Protein AF-A0A8T0TRI3-F1 (afdb_monomer_lite)

InterPro domains:
  IPR053327 Kinase-Interacting Protein [PTHR36001] (70-295)

Foldseek 3Di:
DDDDDDDDDDDDDDDPPPPVVVVVVVPPPDDDPDDDDPDDDPPDDPPPDPDDDDDDDDDDDDDDDDDDDPPDDCPVVVVVVVVVVVVVVVVVVVVVVVVVVVVVVVVVVVVVVVVVVVVVVVVVVVVVVVVVVVVVVVVVVVVVVVVVVVVVVVVVVVVVVVVVVVVVVVVVVVVVVVVVVVVVVVVVVVVVVVVVVVVVVVVVVVVVDDDDDDDDDDDDDDDDPPVVVVVVVVVVVVVVVVVVVVVVVVVVVVVVVVVVVVVVVVVVVVVVVVVVVVVVVVVVVVVVVVVVVVVVVVVVVVVVVVVLQVVQQDPPPRDRPDDPPPDPDD

Organism: Panicum virgatum (NCBI:txid38727)

Secondary structure (DSSP, 8-state):
---------------TTSSHHHHTTS-------PPP-------------------PPPPPP----------SS-HHHHHHHHHHHHHHHHHHHHHHHHHHHHHHHHHHHHHHHHHHHHHHHHHHHHHHHHHHHHHHHHHHHHHHHHHHHHHHHHHHHHHHHHHHHHHHHHHHHHHHHHHHHHHHHHHHHHHHHHHHHHHHHHHHHHTTS---------------SHHHHHHHHHHHHHHHHHHHHHHHHHHHHHHHHHHHHHHHHHHHHHHHHHHHHHHHHHHHHHHHHHHHHHHHHHHHHHHHHHHHHHHHB-TTT--B----------

Structure (mmCIF, N/CA/C/O backbone):
data_AF-A0A8T0TRI3-F1
#
_entry.id   AF-A0A8T0TRI3-F1
#
loop_
_atom_site.group_PDB
_atom_site.id
_atom_site.type_symbol
_atom_site.label_atom_id
_atom_site.label_alt_id
_atom_site.label_comp_id
_atom_site.label_asym_id
_atom_site.label_entity_id
_atom_site.label_seq_id
_atom_site.pdbx_PDB_ins_code
_atom_site.Cartn_x
_atom_site.Cartn_y
_atom_site.Cartn_z
_atom_site.occupancy
_atom_site.B_iso_or_equiv
_atom_site.auth_seq_id
_atom_site.auth_comp_id
_atom_site.auth_asym_id
_atom_site.auth_atom_id
_atom_site.pdbx_PDB_model_num
ATOM 1 N N . MET A 1 1 ? -22.017 32.728 49.089 1.00 45.09 1 MET A N 1
ATOM 2 C CA . MET A 1 1 ? -21.338 33.629 48.133 1.00 45.09 1 MET A CA 1
ATOM 3 C C . MET A 1 1 ? -20.486 32.801 47.178 1.00 45.09 1 MET A C 1
ATOM 5 O O . MET A 1 1 ? -19.281 32.801 47.320 1.00 45.09 1 MET A O 1
ATOM 9 N N . TRP A 1 2 ? -21.100 32.077 46.237 1.00 29.08 2 TRP A N 1
ATOM 10 C CA . TRP A 1 2 ? -20.414 31.452 45.096 1.00 29.08 2 TRP A CA 1
ATOM 11 C C . TRP A 1 2 ? -21.338 31.591 43.881 1.00 29.08 2 TRP A C 1
ATOM 13 O O . TRP A 1 2 ? -22.526 31.286 43.960 1.00 29.08 2 TRP A O 1
ATOM 23 N N . LYS A 1 3 ? -20.797 32.200 42.823 1.00 33.03 3 LYS A N 1
ATOM 24 C CA . LYS A 1 3 ? -21.471 32.589 41.581 1.00 33.03 3 LYS A CA 1
ATOM 25 C C . LYS A 1 3 ? -21.631 31.376 40.661 1.00 33.03 3 LYS A C 1
ATOM 27 O O . LYS A 1 3 ? -20.663 30.662 40.427 1.00 33.03 3 LYS A O 1
ATOM 32 N N . LEU A 1 4 ? -22.815 31.231 40.072 1.00 38.84 4 LEU A N 1
ATOM 33 C CA . LEU A 1 4 ? -23.013 30.533 38.799 1.00 38.84 4 LEU A CA 1
ATOM 34 C C . LEU A 1 4 ? -22.339 31.320 37.664 1.00 38.84 4 LEU A C 1
ATOM 36 O O . LEU A 1 4 ? -22.443 32.552 37.651 1.00 38.84 4 LEU A O 1
ATOM 40 N N . PRO A 1 5 ? -21.769 30.645 36.656 1.00 47.34 5 PRO A N 1
ATOM 41 C CA . PRO A 1 5 ? -21.673 31.202 35.321 1.00 47.34 5 PRO A CA 1
ATOM 42 C C . PRO A 1 5 ? -22.627 30.484 34.359 1.00 47.34 5 PRO A C 1
ATOM 44 O O . PRO A 1 5 ? -22.512 29.292 34.092 1.00 47.34 5 PRO A O 1
ATOM 47 N N . ASN A 1 6 ? -23.569 31.290 33.877 1.00 33.34 6 ASN A N 1
ATOM 48 C CA . ASN A 1 6 ? -24.209 31.305 32.566 1.00 33.34 6 ASN A CA 1
ATOM 49 C C . ASN A 1 6 ? -23.918 30.162 31.583 1.00 33.34 6 ASN A C 1
ATOM 51 O O . ASN A 1 6 ? -22.817 30.020 31.053 1.00 33.34 6 ASN A O 1
ATOM 55 N N . CYS A 1 7 ? -25.019 29.519 31.192 1.00 33.09 7 CYS A N 1
ATOM 56 C CA . CYS A 1 7 ? -25.241 29.030 29.841 1.00 33.09 7 CYS A CA 1
ATOM 57 C C . CYS A 1 7 ? -25.015 30.167 28.834 1.00 33.09 7 CYS A C 1
ATOM 59 O O . CYS A 1 7 ? -25.596 31.243 28.983 1.00 33.09 7 CYS A O 1
ATOM 61 N N . ASN A 1 8 ? -24.229 29.916 27.790 1.00 31.88 8 ASN A N 1
ATOM 62 C CA . ASN A 1 8 ? -24.346 30.669 26.553 1.00 31.88 8 ASN A CA 1
ATOM 63 C C . ASN A 1 8 ? -24.470 29.679 25.400 1.00 31.88 8 ASN A C 1
ATOM 65 O O . ASN A 1 8 ? -23.695 28.731 25.276 1.00 31.88 8 ASN A O 1
ATOM 69 N N . ALA A 1 9 ? -25.534 29.887 24.640 1.00 47.84 9 ALA A N 1
ATOM 70 C CA . ALA A 1 9 ? -25.938 29.108 23.497 1.00 47.84 9 ALA A CA 1
ATOM 71 C C . ALA A 1 9 ? -24.996 29.380 22.324 1.00 47.84 9 ALA A C 1
ATOM 73 O O . ALA A 1 9 ? -24.823 30.530 21.945 1.00 47.84 9 ALA A O 1
ATOM 74 N N . ASP A 1 10 ? -24.446 28.322 21.732 1.00 35.25 10 ASP A N 1
ATOM 75 C CA . ASP A 1 10 ? -24.002 28.332 20.338 1.00 35.25 10 ASP A CA 1
ATOM 76 C C . ASP A 1 10 ? -23.904 26.890 19.825 1.00 35.25 10 ASP A C 1
ATOM 78 O O . ASP A 1 10 ? -22.852 26.259 19.776 1.00 35.25 10 ASP A O 1
ATOM 82 N N . LEU A 1 11 ? -25.060 26.341 19.457 1.00 36.59 11 LEU A N 1
ATOM 83 C CA . LEU A 1 11 ? -25.161 25.150 18.620 1.00 36.59 11 LEU A CA 1
ATOM 84 C C . LEU A 1 11 ? -25.762 25.590 17.287 1.00 36.59 11 LEU A C 1
ATOM 86 O O . LEU A 1 11 ? -26.976 25.587 17.091 1.00 36.59 11 LEU A O 1
ATOM 90 N N . ARG A 1 12 ? -24.886 25.994 16.363 1.00 37.97 12 ARG A N 1
ATOM 91 C CA . ARG A 1 12 ? -25.170 25.936 14.927 1.00 37.97 12 ARG A CA 1
ATOM 92 C C . ARG A 1 12 ? -24.461 24.719 14.323 1.00 37.97 12 ARG A C 1
ATOM 94 O O . ARG A 1 12 ? -23.332 24.423 14.710 1.00 37.97 12 ARG A O 1
ATOM 101 N N . PRO A 1 13 ? -25.103 24.023 13.372 1.00 39.62 13 PRO A N 1
ATOM 102 C CA . PRO A 1 13 ? -24.584 22.796 12.792 1.00 39.62 13 PRO A CA 1
ATOM 103 C C . PRO A 1 13 ? -23.482 23.141 11.788 1.00 39.62 13 PRO A C 1
ATOM 105 O O . PRO A 1 13 ? -23.733 23.814 10.787 1.00 39.62 13 PRO A O 1
ATOM 108 N N . ILE A 1 14 ? -22.250 22.694 12.036 1.00 38.28 14 ILE A N 1
ATOM 109 C CA . ILE A 1 14 ? -21.199 22.777 11.022 1.00 38.28 14 ILE A CA 1
ATOM 110 C C . ILE A 1 14 ? -21.417 21.633 10.035 1.00 38.28 14 ILE A C 1
ATOM 112 O O . ILE A 1 14 ? -21.252 20.454 10.335 1.00 38.28 14 ILE A O 1
ATOM 116 N N . CYS A 1 15 ? -21.853 22.051 8.854 1.00 36.97 15 CYS A N 1
ATOM 117 C CA . CYS A 1 15 ? -22.165 21.278 7.673 1.00 36.97 15 CYS A CA 1
ATOM 118 C C . CYS A 1 15 ? -21.106 20.226 7.299 1.00 36.97 15 CYS A C 1
ATOM 120 O O . CYS A 1 15 ? -19.935 20.535 7.077 1.00 36.97 15 CYS A O 1
ATOM 122 N N . LEU A 1 16 ? -21.611 19.018 7.041 1.00 41.62 16 LEU A N 1
ATOM 123 C CA . LEU A 1 16 ? -21.037 17.875 6.317 1.00 41.62 16 LEU A CA 1
ATOM 124 C C . LEU A 1 16 ? -20.637 18.161 4.844 1.00 41.62 16 LEU A C 1
ATOM 126 O O . LEU A 1 16 ? -20.710 17.280 3.997 1.00 41.62 16 LEU A O 1
ATOM 130 N N . PHE A 1 17 ? -20.202 19.377 4.497 1.00 38.94 17 PHE A N 1
ATOM 131 C CA . PHE A 1 17 ? -19.928 19.760 3.101 1.00 38.94 17 PHE A CA 1
ATOM 132 C C . PHE A 1 17 ? -18.459 20.055 2.769 1.00 38.94 17 PHE A C 1
ATOM 134 O O . PHE A 1 17 ? -18.161 20.401 1.628 1.00 38.94 17 PHE A O 1
ATOM 141 N N . HIS A 1 18 ? -17.516 19.899 3.706 1.00 35.91 18 HIS A N 1
ATOM 142 C CA . HIS A 1 18 ? -16.104 20.222 3.437 1.00 35.91 18 HIS A CA 1
ATOM 143 C C . HIS A 1 18 ? -15.186 19.037 3.107 1.00 35.91 18 HIS A C 1
ATOM 145 O O . HIS A 1 18 ? -14.110 19.245 2.550 1.00 35.91 18 HIS A O 1
ATOM 151 N N . THR A 1 19 ? -15.608 17.792 3.324 1.00 39.47 19 THR A N 1
ATOM 152 C CA . THR A 1 19 ? -14.773 16.614 3.014 1.00 39.47 19 THR A CA 1
ATOM 153 C C . THR A 1 19 ? -14.855 16.155 1.554 1.00 39.47 19 THR A C 1
ATOM 155 O O . THR A 1 19 ? -13.927 15.512 1.070 1.00 39.47 19 THR A O 1
ATOM 158 N N . ALA A 1 20 ? -15.876 16.570 0.794 1.00 36.62 20 ALA A N 1
ATOM 159 C CA . ALA A 1 20 ? -15.963 16.281 -0.644 1.00 36.62 20 ALA A CA 1
ATOM 160 C C . ALA A 1 20 ? -15.054 17.180 -1.516 1.00 36.62 20 ALA A C 1
ATOM 162 O O . ALA A 1 20 ? -14.745 16.838 -2.659 1.00 36.62 20 ALA A O 1
ATOM 163 N N . ALA A 1 21 ? -14.586 18.319 -0.986 1.00 38.25 21 ALA A N 1
ATOM 164 C CA . ALA A 1 21 ? -13.773 19.284 -1.735 1.00 38.25 21 ALA A CA 1
ATOM 165 C C . ALA A 1 21 ? -12.258 19.004 -1.682 1.00 38.25 21 ALA A C 1
ATOM 167 O O . ALA A 1 21 ? -11.512 19.509 -2.522 1.00 38.25 21 ALA A O 1
ATOM 168 N N . VAL A 1 22 ? -11.789 18.187 -0.732 1.00 42.22 22 VAL A N 1
ATOM 169 C CA . VAL A 1 22 ? -10.355 17.870 -0.588 1.00 42.22 22 VAL A CA 1
ATOM 170 C C . VAL A 1 22 ? -9.964 16.632 -1.401 1.00 42.22 22 VAL A C 1
ATOM 172 O O . VAL A 1 22 ? -8.880 16.598 -1.978 1.00 42.22 22 VAL A O 1
ATOM 175 N N . ILE A 1 23 ? -10.875 15.670 -1.573 1.00 42.53 23 ILE A N 1
ATOM 176 C CA . ILE A 1 23 ? -10.610 14.450 -2.355 1.00 42.53 23 ILE A CA 1
ATOM 177 C C . ILE A 1 23 ? -10.597 14.739 -3.871 1.00 42.53 23 ILE A C 1
ATOM 179 O O . ILE A 1 23 ? -9.792 14.168 -4.604 1.00 42.53 23 ILE A O 1
ATOM 183 N N . ASN A 1 24 ? -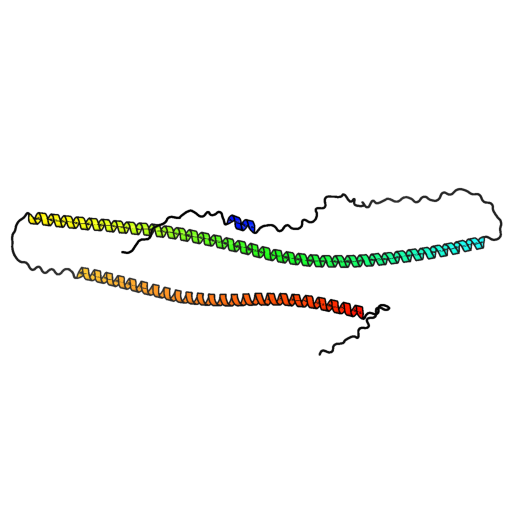11.373 15.721 -4.347 1.00 35.97 24 ASN A N 1
ATOM 184 C CA . ASN A 1 24 ? -11.369 16.126 -5.762 1.00 35.97 24 ASN A CA 1
ATOM 185 C C . ASN A 1 24 ? -10.174 17.006 -6.178 1.00 35.97 24 ASN A C 1
ATOM 187 O O . ASN A 1 24 ? -9.997 17.276 -7.365 1.00 35.97 24 ASN A O 1
ATOM 191 N N . ARG A 1 25 ? -9.335 17.466 -5.237 1.00 39.94 25 ARG A N 1
ATOM 192 C CA . ARG A 1 25 ? -8.197 18.351 -5.551 1.00 39.94 25 ARG A CA 1
ATOM 193 C C . ARG A 1 25 ? -6.861 17.614 -5.710 1.00 39.94 25 ARG A C 1
ATOM 195 O O . ARG A 1 25 ? -5.905 18.227 -6.180 1.00 39.94 25 ARG A O 1
ATOM 202 N N . ALA A 1 26 ? -6.808 16.319 -5.386 1.00 40.59 26 ALA A N 1
ATOM 203 C CA . ALA A 1 26 ? -5.608 15.482 -5.511 1.00 40.59 26 ALA A CA 1
ATOM 204 C C . ALA A 1 26 ? -5.568 14.616 -6.789 1.00 40.59 26 ALA A C 1
ATOM 206 O O . ALA A 1 26 ? -4.508 14.114 -7.145 1.00 40.59 26 ALA A O 1
ATOM 207 N N . PHE A 1 27 ? -6.674 14.510 -7.533 1.00 40.97 27 PHE A N 1
ATOM 208 C CA . PHE A 1 27 ? -6.718 13.886 -8.862 1.00 40.97 27 PHE A CA 1
ATOM 209 C C . PHE A 1 27 ? -6.800 14.952 -9.959 1.00 40.97 27 PHE A C 1
ATOM 211 O O . PHE A 1 27 ? -7.753 15.022 -10.731 1.00 40.97 27 PHE A O 1
ATOM 218 N N . LYS A 1 28 ? -5.780 15.812 -10.050 1.00 42.59 28 LYS A N 1
ATOM 219 C CA . LYS A 1 28 ? -5.492 16.456 -11.335 1.00 42.59 28 LYS A CA 1
ATOM 220 C C . LYS A 1 28 ? -4.730 15.435 -12.180 1.00 42.59 28 LYS A C 1
ATOM 222 O O . LYS A 1 28 ? -3.621 15.077 -11.785 1.00 42.59 28 LYS A O 1
ATOM 227 N N . PRO A 1 29 ? -5.273 14.956 -13.313 1.00 39.75 29 PRO A N 1
ATOM 228 C CA . PRO A 1 29 ? -4.476 14.170 -14.237 1.00 39.75 29 PRO A CA 1
ATOM 229 C C . PRO A 1 29 ? -3.295 15.032 -14.686 1.00 39.75 29 PRO A C 1
ATOM 231 O O . PRO A 1 29 ? -3.476 16.159 -15.155 1.00 39.75 29 PRO A O 1
ATOM 234 N N . ILE A 1 30 ? -2.081 14.516 -14.500 1.00 43.22 30 ILE A N 1
ATOM 235 C CA . ILE A 1 30 ? -0.892 15.060 -15.151 1.00 43.22 30 ILE A CA 1
ATOM 236 C C . ILE A 1 30 ? -1.198 15.027 -16.656 1.00 43.22 30 ILE A C 1
ATOM 238 O O . ILE A 1 30 ? -1.544 13.956 -17.164 1.00 43.22 30 ILE A O 1
ATOM 242 N N . PRO A 1 31 ? -1.139 16.159 -17.380 1.00 40.75 31 PRO A N 1
ATOM 243 C CA . PRO A 1 31 ? -1.299 16.126 -18.820 1.00 40.75 31 PRO A CA 1
ATOM 244 C C . PRO A 1 31 ? -0.121 15.338 -19.391 1.00 40.75 31 PRO A C 1
ATOM 246 O O . PRO A 1 31 ? 1.013 15.815 -19.408 1.00 40.75 31 PRO A O 1
ATOM 249 N N . PHE A 1 32 ? -0.384 14.110 -19.833 1.00 37.59 32 PHE A N 1
ATOM 250 C CA . PHE A 1 32 ? 0.537 13.407 -20.711 1.00 37.59 32 PHE A CA 1
ATOM 251 C C . PHE A 1 32 ? 0.745 14.275 -21.958 1.00 37.59 32 PHE A C 1
ATOM 253 O O . PHE A 1 32 ? -0.241 14.786 -22.504 1.00 37.59 32 PHE A O 1
ATOM 260 N N . PRO A 1 33 ? 1.987 14.456 -22.439 1.00 46.25 33 PRO A N 1
ATOM 261 C CA . PRO A 1 33 ? 2.194 15.028 -23.754 1.00 46.25 33 PRO A CA 1
ATOM 262 C C . PRO A 1 33 ? 1.487 14.124 -24.764 1.00 46.25 33 PRO A C 1
ATOM 264 O O . PRO A 1 33 ? 1.845 12.962 -24.951 1.00 46.25 33 PRO A O 1
ATOM 267 N N . VAL A 1 34 ? 0.433 14.660 -25.375 1.00 45.62 34 VAL A N 1
ATOM 268 C CA . VAL A 1 34 ? -0.251 14.034 -26.502 1.00 45.62 34 VAL A CA 1
ATOM 269 C C . VAL A 1 34 ? 0.798 13.886 -27.608 1.00 45.62 34 VAL A C 1
ATOM 271 O O . VAL A 1 34 ? 1.334 14.907 -28.051 1.00 45.62 34 VAL A O 1
ATOM 274 N N . PRO A 1 35 ? 1.144 12.665 -28.057 1.00 49.97 35 PRO A N 1
ATOM 275 C CA . PRO A 1 35 ? 1.977 12.526 -29.240 1.00 49.97 35 PRO A CA 1
ATOM 276 C C . PRO A 1 35 ? 1.218 13.165 -30.408 1.00 49.97 35 PRO A C 1
ATOM 278 O O . PRO A 1 35 ? -0.005 13.007 -30.483 1.00 49.97 35 PRO A O 1
ATOM 281 N N . PRO A 1 36 ? 1.885 13.909 -31.305 1.00 42.62 36 PRO A N 1
ATOM 282 C CA . PRO A 1 36 ? 1.196 14.618 -32.371 1.00 42.62 36 PRO A CA 1
ATOM 283 C C . PRO A 1 36 ? 0.323 13.641 -33.162 1.00 42.62 36 PRO A C 1
ATOM 285 O O . PRO A 1 36 ? 0.811 12.696 -33.787 1.00 42.62 36 PRO A O 1
ATOM 288 N N . SER A 1 37 ? -0.989 13.878 -33.115 1.00 36.44 37 SER A N 1
ATOM 289 C CA . SER A 1 37 ? -1.953 13.216 -33.972 1.00 36.44 37 SER A CA 1
ATOM 290 C C . SER A 1 37 ? -1.643 13.636 -35.402 1.00 36.44 37 SER A C 1
ATOM 292 O O . SER A 1 37 ? -1.847 14.771 -35.835 1.00 36.44 37 SER A O 1
ATOM 294 N N . SER A 1 38 ? -1.077 12.688 -36.135 1.00 35.84 38 SER A N 1
ATOM 295 C CA . SER A 1 38 ? -0.832 12.770 -37.561 1.00 35.84 38 SER A CA 1
ATOM 296 C C . SER A 1 38 ? -2.180 12.814 -38.277 1.00 35.84 38 SER A C 1
ATOM 298 O O . SER A 1 38 ? -2.766 11.807 -38.675 1.00 35.84 38 SER A O 1
ATOM 300 N N . SER A 1 39 ? -2.689 14.028 -38.461 1.00 35.19 39 SER A N 1
ATOM 301 C CA . SER A 1 39 ? -3.664 14.315 -39.498 1.00 35.19 39 SER A CA 1
ATOM 302 C C . SER A 1 39 ? -3.006 14.005 -40.844 1.00 35.19 39 SER A C 1
ATOM 304 O O . SER A 1 39 ? -2.114 14.703 -41.319 1.00 35.19 39 SER A O 1
ATOM 306 N N . LYS A 1 40 ? -3.433 12.870 -41.406 1.00 43.38 40 LYS A N 1
ATOM 307 C CA . LYS A 1 40 ? -3.387 12.464 -42.814 1.00 43.38 40 LYS A CA 1
ATOM 308 C C . LYS A 1 40 ? -2.895 13.569 -43.763 1.00 43.38 40 LYS A C 1
ATOM 310 O O . LYS A 1 40 ? -3.687 14.331 -44.309 1.00 43.38 40 LYS A O 1
ATOM 315 N N . LYS A 1 41 ? -1.600 13.550 -44.080 1.00 36.75 41 LYS A N 1
ATOM 316 C CA . LYS A 1 41 ? -1.146 13.819 -45.448 1.00 36.75 41 LYS A CA 1
ATOM 317 C C . LYS A 1 41 ? -1.022 12.473 -46.140 1.00 36.75 41 LYS A C 1
ATOM 319 O O . LYS A 1 41 ? -0.237 11.623 -45.731 1.00 36.75 41 LYS A O 1
ATOM 324 N N . ALA A 1 42 ? -1.845 12.280 -47.163 1.00 42.84 42 ALA A N 1
ATOM 325 C CA . ALA A 1 42 ? -1.780 11.156 -48.077 1.00 42.84 42 ALA A CA 1
ATOM 326 C C . ALA A 1 42 ? -0.419 11.156 -48.801 1.00 42.84 42 ALA A C 1
ATOM 328 O O . ALA A 1 42 ? -0.256 11.758 -49.858 1.00 42.84 42 ALA A O 1
ATOM 329 N N . GLY A 1 43 ? 0.568 10.497 -48.197 1.00 34.44 43 GLY A N 1
ATOM 330 C CA . GLY A 1 43 ? 1.820 10.087 -48.818 1.00 34.44 43 GLY A CA 1
ATOM 331 C C . GLY A 1 43 ? 1.632 8.691 -49.391 1.00 34.44 43 GLY A C 1
ATOM 332 O O . GLY A 1 43 ? 1.672 7.694 -48.682 1.00 34.44 43 GLY A O 1
ATOM 333 N N . LYS A 1 44 ? 1.329 8.659 -50.681 1.00 34.00 44 LYS A N 1
ATOM 334 C CA . LYS A 1 44 ? 1.089 7.494 -51.529 1.00 34.00 44 LYS A CA 1
ATOM 335 C C . LYS A 1 44 ? 2.174 6.420 -51.329 1.00 34.00 44 LYS A C 1
ATOM 337 O O . LYS A 1 44 ? 3.349 6.692 -51.560 1.00 34.00 44 LYS A O 1
ATOM 342 N N . LEU A 1 45 ? 1.774 5.195 -50.965 1.00 38.69 45 LEU A N 1
ATOM 343 C CA . LEU A 1 45 ? 2.606 4.005 -51.170 1.00 38.69 45 LEU A CA 1
ATOM 344 C C . LEU A 1 45 ? 3.043 3.966 -52.645 1.00 38.69 45 LEU A C 1
ATOM 346 O O . LEU A 1 45 ? 2.171 4.078 -53.518 1.00 38.69 45 LEU A O 1
ATOM 350 N N . PRO A 1 46 ? 4.322 3.721 -52.976 1.00 35.59 46 PRO A N 1
ATOM 351 C CA . PRO A 1 46 ? 4.641 3.212 -54.293 1.00 35.59 46 PRO A CA 1
ATOM 352 C C . PRO A 1 46 ? 4.113 1.778 -54.349 1.00 35.59 46 PRO A C 1
ATOM 354 O O . PRO A 1 46 ? 4.719 0.827 -53.859 1.00 35.59 46 PRO A O 1
ATOM 357 N N . SER A 1 47 ? 2.919 1.647 -54.924 1.00 34.72 47 SER A N 1
ATOM 358 C CA . SER A 1 47 ? 2.379 0.371 -55.363 1.00 34.72 47 SER A CA 1
ATOM 359 C C . SER A 1 47 ? 3.394 -0.252 -56.310 1.00 34.72 47 SER A C 1
ATOM 361 O O . SER A 1 47 ? 3.662 0.271 -57.394 1.00 34.72 47 SER A O 1
ATOM 363 N N . ARG A 1 48 ? 3.970 -1.364 -55.857 1.00 37.97 48 ARG A N 1
ATOM 364 C CA . ARG A 1 48 ? 4.791 -2.285 -56.632 1.00 37.97 48 ARG A CA 1
ATOM 365 C C . ARG A 1 48 ? 3.909 -2.824 -57.758 1.00 37.97 48 ARG A C 1
ATOM 367 O O . ARG A 1 48 ? 3.202 -3.813 -57.603 1.00 37.97 48 ARG A O 1
ATOM 374 N N . THR A 1 49 ? 3.882 -2.106 -58.872 1.00 33.09 49 THR A N 1
ATOM 375 C CA . THR A 1 49 ? 3.249 -2.557 -60.102 1.00 33.09 49 THR A CA 1
ATOM 376 C C . THR A 1 49 ? 4.259 -3.428 -60.827 1.00 33.09 49 THR A C 1
ATOM 378 O O . THR A 1 49 ? 5.331 -2.985 -61.228 1.00 33.09 49 THR A O 1
ATOM 381 N N . PHE A 1 50 ? 3.911 -4.706 -60.948 1.00 40.38 50 PHE A N 1
ATOM 382 C CA . PHE A 1 50 ? 4.440 -5.596 -61.968 1.00 40.38 50 PHE A CA 1
ATOM 383 C C . PHE A 1 50 ? 4.254 -4.913 -63.332 1.00 40.38 50 PHE A C 1
ATOM 385 O O . PHE A 1 50 ? 3.146 -4.897 -63.868 1.00 40.38 50 PHE A O 1
ATOM 392 N N . GLN A 1 51 ? 5.317 -4.341 -63.899 1.00 32.97 51 GLN A N 1
ATOM 393 C CA . GLN A 1 51 ? 5.351 -4.079 -65.332 1.00 32.97 51 GLN A CA 1
ATOM 394 C C . GLN A 1 51 ? 5.867 -5.333 -66.028 1.00 32.97 51 GLN A C 1
ATOM 396 O O . GLN A 1 51 ? 7.042 -5.692 -65.954 1.00 32.97 51 GLN A O 1
ATOM 401 N N . LYS A 1 52 ? 4.913 -6.011 -66.672 1.00 34.41 52 LYS A N 1
ATOM 402 C CA . LYS A 1 52 ? 5.128 -6.916 -67.799 1.00 34.41 52 LYS A CA 1
ATOM 403 C C . LYS A 1 52 ? 6.146 -6.293 -68.753 1.00 34.41 52 LYS A C 1
ATOM 405 O O . LYS A 1 52 ? 6.027 -5.124 -69.108 1.00 34.41 52 LYS A O 1
ATOM 410 N N . GLY A 1 53 ? 7.127 -7.099 -69.142 1.00 36.75 53 GLY A N 1
ATOM 411 C CA . GLY A 1 53 ? 8.082 -6.748 -70.178 1.00 36.75 53 GLY A CA 1
ATOM 412 C C . GLY A 1 53 ? 7.450 -6.592 -71.561 1.00 36.75 53 GLY A C 1
ATOM 413 O O . GLY A 1 53 ? 6.232 -6.689 -71.717 1.00 36.75 53 GLY A O 1
ATOM 414 N N . VAL A 1 54 ? 8.364 -6.468 -72.536 1.00 36.56 54 VAL A N 1
ATOM 415 C CA . VAL A 1 54 ? 8.203 -6.363 -74.005 1.00 36.56 54 VAL A CA 1
ATOM 416 C C . VAL A 1 54 ? 8.414 -4.917 -74.513 1.00 36.56 54 VAL A C 1
ATOM 418 O O . VAL A 1 54 ? 7.886 -3.981 -73.926 1.00 36.56 54 VAL A O 1
ATOM 421 N N . PRO A 1 55 ? 9.178 -4.692 -75.602 1.00 43.16 55 PRO A N 1
ATOM 422 C CA . PRO A 1 55 ? 10.575 -5.052 -75.814 1.00 43.16 55 PRO A CA 1
ATOM 423 C C . PRO A 1 55 ? 11.423 -3.808 -76.185 1.00 43.16 55 PRO A C 1
ATOM 425 O O . PRO A 1 55 ? 10.931 -2.736 -76.530 1.00 43.16 55 PRO A O 1
ATOM 428 N N . ARG A 1 56 ? 12.745 -3.967 -76.147 1.00 38.94 56 ARG A N 1
ATOM 429 C CA . ARG A 1 56 ? 13.719 -2.996 -76.665 1.00 38.94 56 ARG A CA 1
ATOM 430 C C . ARG A 1 56 ? 13.516 -2.822 -78.186 1.00 38.94 56 ARG A C 1
ATOM 432 O O . ARG A 1 56 ? 13.405 -3.847 -78.860 1.00 38.94 56 ARG A O 1
ATOM 439 N N . PRO A 1 57 ? 13.509 -1.601 -78.755 1.00 34.62 57 PRO A N 1
ATOM 440 C CA . PRO A 1 57 ? 13.549 -1.455 -80.202 1.00 34.62 57 PRO A CA 1
ATOM 441 C C . PRO A 1 57 ? 14.895 -1.973 -80.719 1.00 34.62 57 PRO A C 1
ATOM 443 O O . PRO A 1 57 ? 15.961 -1.540 -80.275 1.00 34.62 57 PRO A O 1
ATOM 446 N N . LEU A 1 58 ? 14.821 -2.946 -81.625 1.00 35.78 58 LEU A N 1
ATOM 447 C CA . LEU A 1 58 ? 15.921 -3.348 -82.494 1.00 35.78 58 LEU A CA 1
ATOM 448 C C . LEU A 1 58 ? 16.321 -2.160 -83.389 1.00 35.78 58 LEU A C 1
ATOM 450 O O . LEU A 1 58 ? 15.449 -1.386 -83.789 1.00 35.78 58 LEU A O 1
ATOM 454 N N . PRO A 1 59 ? 17.612 -2.010 -83.720 1.00 41.72 59 PRO A N 1
ATOM 455 C CA . PRO A 1 59 ? 18.061 -0.994 -84.657 1.00 41.72 59 PRO A CA 1
ATOM 456 C C . PRO A 1 59 ? 17.580 -1.333 -86.072 1.00 41.72 59 PRO A C 1
ATOM 458 O O . PRO A 1 59 ? 17.741 -2.456 -86.550 1.00 41.72 59 PRO A O 1
ATOM 461 N N . THR A 1 60 ? 16.986 -0.345 -86.735 1.00 33.53 60 THR A N 1
ATOM 462 C CA . THR A 1 60 ? 16.556 -0.414 -88.131 1.00 33.53 60 THR A CA 1
ATOM 463 C C . THR A 1 60 ? 17.764 -0.632 -89.041 1.00 33.53 60 THR A C 1
ATOM 465 O O . THR A 1 60 ? 18.707 0.158 -89.038 1.00 33.53 60 THR A O 1
ATOM 468 N N . ALA A 1 61 ? 17.716 -1.701 -89.832 1.00 37.12 61 ALA A N 1
ATOM 469 C CA . ALA A 1 61 ? 18.604 -1.948 -90.958 1.00 37.12 61 ALA A CA 1
ATOM 470 C C . ALA A 1 61 ? 17.951 -1.450 -92.259 1.00 37.12 61 ALA A C 1
ATOM 472 O O . ALA A 1 61 ? 16.821 -1.836 -92.545 1.00 37.12 61 ALA A O 1
ATOM 473 N N . ALA A 1 62 ? 18.674 -0.617 -93.014 1.00 33.62 62 ALA A N 1
ATOM 474 C CA . ALA A 1 62 ? 18.621 -0.360 -94.468 1.00 33.62 62 ALA A CA 1
ATOM 475 C C . ALA A 1 62 ? 19.354 0.978 -94.704 1.00 33.62 62 ALA A C 1
ATOM 477 O O . ALA A 1 62 ? 19.121 1.918 -93.957 1.00 33.62 62 ALA A O 1
ATOM 478 N N . GLN A 1 63 ? 20.246 1.212 -95.660 1.00 33.25 63 GLN A N 1
ATOM 479 C CA . GLN A 1 63 ? 20.787 0.496 -96.815 1.00 33.25 63 GLN A CA 1
ATOM 480 C C . GLN A 1 63 ? 22.139 1.186 -97.102 1.00 33.25 63 GLN A C 1
ATOM 482 O O . GLN A 1 63 ? 22.267 2.398 -96.969 1.00 33.25 63 GLN A O 1
ATOM 487 N N . MET A 1 64 ? 23.215 0.427 -97.289 1.00 34.62 64 MET A N 1
ATOM 488 C CA . MET A 1 64 ? 23.874 0.257 -98.590 1.00 34.62 64 MET A CA 1
ATOM 489 C C . MET A 1 64 ? 24.132 1.542 -99.393 1.00 34.62 64 MET A C 1
ATOM 491 O O . MET A 1 64 ? 23.323 1.953 -100.213 1.00 34.62 64 MET A O 1
ATOM 495 N N . ALA A 1 65 ? 25.352 2.057 -99.257 1.00 34.28 65 ALA A N 1
ATOM 496 C CA . ALA A 1 65 ? 26.144 2.525 -100.388 1.00 34.28 65 ALA A CA 1
ATOM 497 C C . ALA A 1 65 ? 27.607 2.168 -100.096 1.00 34.28 65 ALA A C 1
ATOM 499 O O . ALA A 1 65 ? 28.289 2.831 -99.319 1.00 34.28 65 ALA A O 1
ATOM 500 N N . ALA A 1 66 ? 28.058 1.053 -100.669 1.00 39.66 66 ALA A N 1
ATOM 501 C CA . ALA A 1 66 ? 29.480 0.793 -100.827 1.00 39.66 66 ALA A CA 1
ATOM 502 C C . ALA A 1 66 ? 30.030 1.735 -101.908 1.00 39.66 66 ALA A C 1
ATOM 504 O O . ALA A 1 66 ? 29.333 2.050 -102.874 1.00 39.66 66 ALA A O 1
ATOM 505 N N . PRO A 1 67 ? 31.316 2.071 -101.813 1.00 41.59 67 PRO A N 1
ATOM 506 C CA . PRO A 1 67 ? 32.190 1.682 -102.903 1.00 41.59 67 PRO A CA 1
ATOM 507 C C . PRO A 1 67 ? 33.278 0.758 -102.354 1.00 41.59 67 PRO A C 1
ATOM 509 O O . PRO A 1 67 ? 33.983 1.081 -101.402 1.00 41.59 67 PRO A O 1
ATOM 512 N N . ALA A 1 68 ? 33.393 -0.426 -102.944 1.00 39.69 68 ALA A N 1
ATOM 513 C CA . ALA A 1 68 ? 34.551 -1.298 -102.783 1.00 39.69 68 ALA A CA 1
ATOM 514 C C . ALA A 1 68 ? 35.533 -1.035 -103.941 1.00 39.69 68 ALA A C 1
ATOM 516 O O . ALA A 1 68 ? 35.105 -0.559 -104.991 1.00 39.69 68 ALA A O 1
ATOM 517 N N . PRO A 1 69 ? 36.787 -1.501 -103.877 1.00 49.75 69 PRO A N 1
ATOM 518 C CA . PRO A 1 69 ? 37.705 -1.525 -102.745 1.00 49.75 69 PRO A CA 1
ATOM 519 C C . PRO A 1 69 ? 39.046 -0.863 -103.134 1.00 49.75 69 PRO A C 1
ATOM 521 O O . PRO A 1 69 ? 39.573 -1.093 -104.218 1.00 49.75 69 PRO A O 1
ATOM 524 N N . ALA A 1 70 ? 39.674 -0.122 -102.221 1.00 35.47 70 ALA A N 1
ATOM 525 C CA . ALA A 1 70 ? 41.124 0.066 -102.279 1.00 35.47 70 ALA A CA 1
ATOM 526 C C . ALA A 1 70 ? 41.755 -1.012 -101.392 1.00 35.47 70 ALA A C 1
ATOM 528 O O . ALA A 1 70 ? 41.939 -0.846 -100.187 1.00 35.47 70 ALA A O 1
ATOM 529 N N . ALA A 1 71 ? 41.987 -2.175 -101.996 1.00 45.31 71 ALA A N 1
ATOM 530 C CA . ALA A 1 71 ? 42.720 -3.272 -101.391 1.00 45.31 71 ALA A CA 1
ATOM 531 C C . ALA A 1 71 ? 44.120 -2.799 -100.965 1.00 45.31 71 ALA A C 1
ATOM 533 O O . ALA A 1 71 ? 44.862 -2.257 -101.781 1.00 45.31 71 ALA A O 1
ATOM 534 N N . GLY A 1 72 ? 44.481 -3.031 -99.696 1.00 49.50 72 GLY A N 1
ATOM 535 C CA . GLY A 1 72 ? 45.892 -3.077 -99.307 1.00 49.50 72 GLY A CA 1
ATOM 536 C C . GLY A 1 72 ? 46.311 -2.635 -97.901 1.00 49.50 72 GLY A C 1
ATOM 537 O O . GLY A 1 72 ? 47.475 -2.854 -97.588 1.00 49.50 72 GLY A O 1
ATOM 538 N N . SER A 1 73 ? 45.467 -2.034 -97.035 1.00 50.91 73 SER A N 1
ATOM 539 C CA . SER A 1 73 ? 45.993 -1.519 -95.739 1.00 50.91 73 SER A CA 1
ATOM 540 C C . SER A 1 73 ? 45.094 -1.504 -94.479 1.00 50.91 73 SER A C 1
ATOM 542 O O . SER A 1 73 ? 45.562 -1.042 -93.437 1.00 50.91 73 SER A O 1
ATOM 544 N N . ASP A 1 74 ? 43.855 -2.025 -94.494 1.00 58.78 74 ASP A N 1
ATOM 545 C CA . ASP A 1 74 ? 42.889 -1.784 -93.389 1.00 58.78 74 ASP A CA 1
ATOM 546 C C . ASP A 1 74 ? 42.626 -2.939 -92.403 1.00 58.78 74 ASP A C 1
ATOM 548 O O . ASP A 1 74 ? 42.175 -2.686 -91.284 1.00 58.78 74 ASP A O 1
ATOM 552 N N . THR A 1 75 ? 42.972 -4.189 -92.724 1.00 73.81 75 THR A N 1
ATOM 553 C CA . THR A 1 75 ? 42.840 -5.329 -91.787 1.00 73.81 75 THR A CA 1
ATOM 554 C C . THR A 1 75 ? 43.596 -5.112 -90.465 1.00 73.81 75 THR A C 1
ATOM 556 O O . THR A 1 75 ? 43.031 -5.379 -89.400 1.00 73.81 75 THR A O 1
ATOM 559 N N . PRO A 1 76 ? 44.834 -4.566 -90.478 1.00 80.06 76 PRO A N 1
ATOM 560 C CA . PRO A 1 76 ? 45.548 -4.232 -89.248 1.00 80.06 76 PRO A CA 1
ATOM 561 C C . PRO A 1 76 ? 44.837 -3.156 -88.416 1.00 80.06 76 PRO A C 1
ATOM 563 O O . PRO A 1 76 ? 44.805 -3.252 -87.193 1.00 80.06 76 PRO A O 1
ATOM 566 N N . LYS A 1 77 ? 44.216 -2.150 -89.049 1.00 85.12 77 LYS A N 1
ATOM 567 C CA . LYS A 1 77 ? 43.507 -1.072 -88.337 1.00 85.12 77 LYS A CA 1
ATOM 568 C C . LYS A 1 77 ? 42.234 -1.57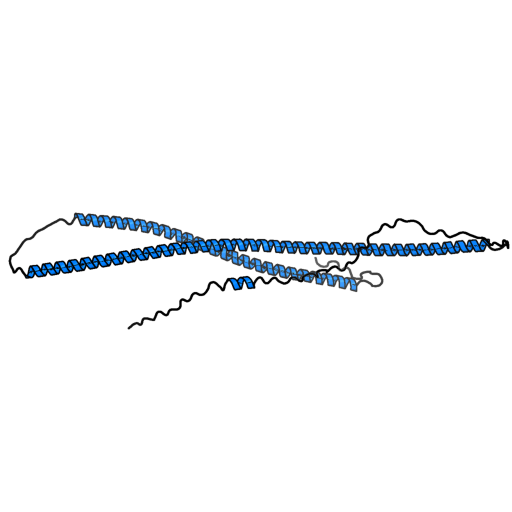6 -87.662 1.00 85.12 77 LYS A C 1
ATOM 570 O O . LYS A 1 77 ? 41.941 -1.179 -86.536 1.00 85.12 77 LYS A O 1
ATOM 575 N N . GLN A 1 78 ? 41.508 -2.479 -88.317 1.00 87.69 78 GLN A N 1
ATOM 576 C CA . GLN A 1 78 ? 40.298 -3.075 -87.758 1.00 87.69 78 GLN A CA 1
ATOM 577 C C . GLN A 1 78 ? 40.606 -3.988 -86.563 1.00 87.69 78 GLN A C 1
ATOM 579 O O . GLN A 1 78 ? 39.937 -3.891 -85.534 1.00 87.69 78 GLN A O 1
ATOM 584 N N . LEU A 1 79 ? 41.669 -4.795 -86.645 1.00 88.56 79 LEU A N 1
ATOM 585 C CA . LEU A 1 79 ? 42.157 -5.588 -85.512 1.00 88.56 79 LEU A CA 1
ATOM 586 C C . LEU A 1 79 ? 42.556 -4.696 -84.323 1.00 88.56 79 LEU A C 1
ATOM 588 O O . LEU A 1 79 ? 42.178 -4.975 -83.186 1.00 88.56 79 LEU A O 1
ATOM 592 N N . LEU A 1 80 ? 43.260 -3.589 -84.578 1.00 90.19 80 LEU A N 1
ATOM 593 C CA . LEU A 1 80 ? 43.635 -2.623 -83.540 1.00 90.19 80 LEU A CA 1
ATOM 594 C C . LEU A 1 80 ? 42.421 -1.928 -82.898 1.00 90.19 80 LEU A C 1
ATOM 596 O O . LEU A 1 80 ? 42.462 -1.640 -81.702 1.00 90.19 80 LEU A O 1
ATOM 600 N N . SER A 1 81 ? 41.341 -1.684 -83.650 1.00 92.75 81 SER A N 1
ATOM 601 C CA . SER A 1 81 ? 40.078 -1.181 -83.088 1.00 92.75 81 SER A CA 1
ATOM 602 C C . SER A 1 81 ? 39.460 -2.192 -82.129 1.00 92.75 81 SER A C 1
ATOM 604 O O . SER A 1 81 ? 39.164 -1.841 -80.996 1.00 92.75 81 SER A O 1
ATOM 606 N N . ILE A 1 82 ? 39.358 -3.462 -82.532 1.00 93.12 82 ILE A N 1
ATOM 607 C CA . ILE A 1 82 ? 38.785 -4.525 -81.691 1.00 93.12 82 ILE A CA 1
ATOM 608 C C . ILE A 1 82 ? 39.592 -4.697 -80.401 1.00 93.12 82 ILE A C 1
ATOM 610 O O . ILE A 1 82 ? 39.016 -4.828 -79.325 1.00 93.12 82 ILE A O 1
ATOM 614 N N . ILE A 1 83 ? 40.925 -4.658 -80.483 1.00 93.88 83 ILE A N 1
ATOM 615 C CA . ILE A 1 83 ? 41.796 -4.729 -79.301 1.00 93.88 83 ILE A CA 1
ATOM 616 C C . ILE A 1 83 ? 41.538 -3.540 -78.364 1.00 93.88 83 ILE A C 1
ATOM 618 O O . ILE A 1 83 ? 41.459 -3.718 -77.147 1.00 93.88 83 ILE A O 1
ATOM 622 N N . ARG A 1 84 ? 41.376 -2.329 -78.913 1.00 95.06 84 ARG A N 1
ATOM 623 C CA . ARG A 1 84 ? 41.057 -1.124 -78.135 1.00 95.06 84 ARG A CA 1
ATOM 624 C C . ARG A 1 84 ? 39.676 -1.211 -77.486 1.00 95.06 84 ARG A C 1
ATOM 626 O O . ARG A 1 84 ? 39.545 -0.870 -76.313 1.00 95.06 84 ARG A O 1
ATOM 633 N N . ASP A 1 85 ? 38.676 -1.680 -78.222 1.00 95.06 85 ASP A N 1
ATOM 634 C CA . ASP A 1 85 ? 37.306 -1.849 -77.739 1.00 95.06 85 ASP A CA 1
ATOM 635 C C . ASP A 1 85 ? 37.244 -2.927 -76.649 1.00 95.06 85 ASP A C 1
ATOM 637 O O . ASP A 1 85 ? 36.620 -2.733 -75.611 1.00 95.06 85 ASP A O 1
ATOM 641 N N . PHE A 1 86 ? 37.989 -4.022 -76.809 1.00 95.81 86 PHE A N 1
ATOM 642 C CA . PHE A 1 86 ? 38.125 -5.051 -75.782 1.00 95.81 86 PHE A CA 1
ATOM 643 C C . PHE A 1 86 ? 38.801 -4.514 -74.513 1.00 95.81 86 PHE A C 1
ATOM 645 O O . PHE A 1 86 ? 38.343 -4.778 -73.401 1.00 95.81 86 PHE A O 1
ATOM 652 N N . ALA A 1 87 ? 39.877 -3.735 -74.657 1.00 94.50 87 ALA A N 1
ATOM 653 C CA . ALA A 1 87 ? 40.562 -3.123 -73.522 1.00 94.50 87 ALA A CA 1
ATOM 654 C C . ALA A 1 87 ? 39.675 -2.096 -72.794 1.00 94.50 87 ALA A C 1
ATOM 656 O O . ALA A 1 87 ? 39.675 -2.044 -71.560 1.00 94.50 87 ALA A O 1
ATOM 657 N N . SER A 1 88 ? 38.900 -1.300 -73.539 1.00 94.62 88 SER A N 1
ATOM 658 C CA . SER A 1 88 ? 37.988 -0.307 -72.967 1.00 94.62 88 SER A CA 1
ATOM 659 C C . SER A 1 88 ? 36.807 -0.966 -72.250 1.00 94.62 88 SER A C 1
ATOM 661 O O . SER A 1 88 ? 36.512 -0.591 -71.113 1.00 94.62 88 SER A O 1
ATOM 663 N N . GLU A 1 89 ? 36.208 -2.003 -72.841 1.00 94.94 89 GLU A N 1
ATOM 664 C CA . GLU A 1 89 ? 35.130 -2.782 -72.227 1.00 94.94 89 GLU A CA 1
ATOM 665 C C . GLU A 1 89 ? 35.624 -3.520 -70.979 1.00 94.94 89 GLU A C 1
ATOM 667 O O . GLU A 1 89 ? 34.970 -3.470 -69.939 1.00 94.94 89 GLU A O 1
ATOM 672 N N . LYS A 1 90 ? 36.823 -4.118 -71.014 1.00 95.44 90 LYS A N 1
ATOM 673 C CA . LYS A 1 90 ? 37.434 -4.754 -69.837 1.00 95.44 90 LYS A CA 1
ATOM 674 C C . LYS A 1 90 ? 37.625 -3.757 -68.690 1.00 95.44 90 LYS A C 1
ATOM 676 O O . LYS A 1 90 ? 37.172 -4.011 -67.576 1.00 95.44 90 LYS A O 1
ATOM 681 N N . SER A 1 91 ? 38.226 -2.597 -68.965 1.00 94.19 91 SER A N 1
ATOM 682 C CA . SER A 1 91 ? 38.398 -1.527 -67.970 1.00 94.19 91 SER A CA 1
ATOM 683 C C . SER A 1 91 ? 37.055 -0.996 -67.451 1.00 94.19 91 SER A C 1
ATOM 685 O O . SER A 1 91 ? 36.918 -0.619 -66.281 1.00 94.19 91 SER A O 1
ATOM 687 N N . HIS A 1 92 ? 36.032 -0.942 -68.306 1.00 96.00 92 HIS A N 1
ATOM 688 C CA . HIS A 1 92 ? 34.700 -0.532 -67.892 1.00 96.00 92 HIS A CA 1
ATOM 689 C C . HIS A 1 92 ? 34.025 -1.577 -66.997 1.00 96.00 92 HIS A C 1
ATOM 691 O O . HIS A 1 92 ? 33.465 -1.212 -65.960 1.00 96.00 92 HIS A O 1
ATOM 697 N N . GLY A 1 93 ? 34.117 -2.857 -67.358 1.00 96.12 93 GLY A N 1
ATOM 698 C CA . GLY A 1 93 ? 33.618 -3.983 -66.577 1.00 96.12 93 GLY A CA 1
ATOM 699 C C . GLY A 1 93 ? 34.275 -4.067 -65.201 1.00 96.12 93 GLY A C 1
ATOM 700 O O . GLY A 1 93 ? 33.573 -4.183 -64.198 1.00 96.12 93 GLY A O 1
ATOM 701 N N . GLU A 1 94 ? 35.597 -3.907 -65.124 1.00 95.88 94 GLU A N 1
ATOM 702 C CA . GLU A 1 94 ? 36.338 -3.861 -63.856 1.00 95.88 94 GLU A CA 1
ATOM 703 C C . GLU A 1 94 ? 35.864 -2.711 -62.962 1.00 95.88 94 GLU A C 1
ATOM 705 O O . GLU A 1 94 ? 35.566 -2.933 -61.788 1.00 95.88 94 GLU A O 1
ATOM 710 N N . ARG A 1 95 ? 35.686 -1.502 -63.516 1.00 95.81 95 ARG A N 1
ATOM 711 C CA . ARG A 1 95 ? 35.121 -0.366 -62.768 1.00 95.81 95 ARG A CA 1
ATOM 712 C C . ARG A 1 95 ? 33.714 -0.656 -62.248 1.00 95.81 95 ARG A C 1
ATOM 714 O O . ARG A 1 95 ? 33.455 -0.436 -61.068 1.00 95.81 95 ARG A O 1
ATOM 721 N N . ARG A 1 96 ? 32.830 -1.222 -63.081 1.00 97.62 96 ARG A N 1
ATOM 722 C CA . ARG A 1 96 ? 31.471 -1.620 -62.664 1.00 97.62 96 ARG A CA 1
ATOM 723 C C . ARG A 1 96 ? 31.504 -2.657 -61.538 1.00 97.62 96 ARG A C 1
ATOM 725 O O . ARG A 1 96 ? 30.731 -2.543 -60.592 1.00 97.62 96 ARG A O 1
ATOM 732 N N . LEU A 1 97 ? 32.394 -3.649 -61.610 1.00 97.44 97 LEU A N 1
ATOM 733 C CA . LEU A 1 97 ? 32.555 -4.654 -60.556 1.00 97.44 97 LEU A CA 1
ATOM 734 C C . LEU A 1 97 ? 33.086 -4.042 -59.255 1.00 97.44 97 LEU A C 1
ATOM 736 O O . LEU A 1 97 ? 32.577 -4.374 -58.185 1.00 97.44 97 LEU A O 1
ATOM 740 N N . CYS A 1 98 ? 34.064 -3.137 -59.326 1.00 97.12 98 CYS A N 1
ATOM 741 C CA . CYS A 1 98 ? 34.556 -2.400 -58.160 1.00 97.12 98 CYS A CA 1
ATOM 742 C C . CYS A 1 98 ? 33.445 -1.559 -57.513 1.00 97.12 98 CYS A C 1
ATOM 744 O O . CYS A 1 98 ? 33.264 -1.619 -56.297 1.00 97.12 98 CYS A O 1
ATOM 746 N N . ASP A 1 99 ? 32.643 -0.852 -58.315 1.00 97.44 99 ASP A N 1
ATOM 747 C CA . ASP A 1 99 ? 31.497 -0.081 -57.827 1.00 97.44 99 ASP A CA 1
ATOM 748 C C . ASP A 1 99 ? 30.434 -0.961 -57.163 1.00 97.44 99 ASP A C 1
ATOM 750 O O . ASP A 1 99 ? 29.924 -0.613 -56.097 1.00 97.44 99 ASP A O 1
ATOM 754 N N . LEU A 1 100 ? 30.109 -2.113 -57.757 1.00 97.88 100 LEU A N 1
ATOM 755 C CA . LEU A 1 100 ? 29.159 -3.068 -57.183 1.00 97.88 100 LEU A CA 1
ATOM 756 C C . LEU A 1 100 ? 29.674 -3.677 -55.875 1.00 97.88 100 LEU A C 1
ATOM 758 O O . LEU A 1 100 ? 28.904 -3.802 -54.927 1.00 97.88 100 LEU A O 1
ATOM 762 N N . ARG A 1 101 ? 30.965 -4.022 -55.795 1.00 98.12 101 ARG A N 1
ATOM 763 C CA . ARG A 1 101 ? 31.585 -4.529 -54.559 1.00 98.12 101 ARG A CA 1
ATOM 764 C C . ARG A 1 101 ? 31.546 -3.494 -53.443 1.00 98.12 101 ARG A C 1
ATOM 766 O O . ARG A 1 101 ? 31.189 -3.850 -52.326 1.00 98.12 101 ARG A O 1
ATOM 773 N N . ARG A 1 102 ? 31.859 -2.232 -53.752 1.00 98.00 102 ARG A N 1
ATOM 774 C CA . ARG A 1 102 ? 31.744 -1.124 -52.797 1.00 98.00 102 ARG A CA 1
ATOM 775 C C . ARG A 1 102 ? 30.309 -0.989 -52.292 1.00 98.00 102 ARG A C 1
ATOM 777 O O . ARG A 1 102 ? 30.087 -1.092 -51.097 1.00 98.00 102 ARG A O 1
ATOM 784 N N . ARG A 1 103 ? 29.328 -0.903 -53.198 1.00 98.44 103 ARG A N 1
ATOM 785 C CA . ARG A 1 103 ? 27.904 -0.827 -52.823 1.00 98.44 103 ARG A CA 1
ATOM 786 C C . ARG A 1 103 ? 27.451 -2.021 -51.983 1.00 98.44 103 ARG A C 1
ATOM 788 O O . ARG A 1 103 ? 26.649 -1.856 -51.075 1.00 98.44 103 ARG A O 1
ATOM 795 N N . LEU A 1 104 ? 27.944 -3.224 -52.279 1.00 98.25 104 LEU A N 1
ATOM 796 C CA . LEU A 1 104 ? 27.644 -4.417 -51.488 1.00 98.25 104 LEU A CA 1
ATOM 797 C C . LEU A 1 104 ? 28.229 -4.322 -50.072 1.00 98.25 104 LEU A C 1
ATOM 799 O O . LEU A 1 104 ? 27.564 -4.728 -49.123 1.00 98.25 104 LEU A O 1
ATOM 803 N N . ALA A 1 105 ? 29.448 -3.798 -49.928 1.00 98.19 105 ALA A N 1
ATOM 804 C CA . ALA A 1 105 ? 30.050 -3.543 -48.623 1.00 98.19 105 ALA A CA 1
ATOM 805 C C . ALA A 1 105 ? 29.260 -2.480 -47.842 1.00 98.19 105 ALA A C 1
ATOM 807 O O . ALA A 1 105 ? 28.923 -2.721 -46.687 1.00 98.19 105 ALA A O 1
ATOM 808 N N . ASP A 1 106 ? 28.873 -1.380 -48.493 1.00 98.00 106 ASP A N 1
ATOM 809 C CA . ASP A 1 106 ? 28.070 -0.313 -47.883 1.00 98.00 106 ASP A CA 1
ATOM 810 C C . ASP A 1 106 ? 26.713 -0.842 -47.388 1.00 98.00 106 ASP A C 1
ATOM 812 O O . ASP A 1 106 ? 26.299 -0.564 -46.265 1.00 98.00 106 ASP A O 1
ATOM 816 N N . VAL A 1 107 ? 26.027 -1.657 -48.200 1.00 98.50 107 VAL A N 1
ATOM 817 C CA . VAL A 1 107 ? 24.739 -2.264 -47.824 1.00 98.50 107 VAL A CA 1
ATOM 818 C C . VAL A 1 107 ? 24.893 -3.252 -46.668 1.00 98.50 107 VAL A C 1
ATOM 820 O O . VAL A 1 107 ? 24.019 -3.302 -45.808 1.00 98.50 107 VAL A O 1
ATOM 823 N N . ARG A 1 108 ? 25.985 -4.026 -46.617 1.00 98.56 108 ARG A N 1
ATOM 824 C CA . ARG A 1 108 ? 26.264 -4.920 -45.480 1.00 98.56 108 ARG A CA 1
ATOM 825 C C . ARG A 1 108 ? 26.495 -4.130 -44.199 1.00 98.56 108 ARG A C 1
ATOM 827 O O . ARG A 1 108 ? 25.828 -4.406 -43.214 1.00 98.56 108 ARG A O 1
ATOM 834 N N . ALA A 1 109 ? 27.337 -3.100 -44.249 1.00 98.31 109 ALA A N 1
ATOM 835 C CA . ALA A 1 109 ? 27.574 -2.228 -43.103 1.00 98.31 109 ALA A CA 1
ATOM 836 C C . ALA A 1 109 ? 26.274 -1.563 -42.614 1.00 98.31 109 ALA A C 1
ATOM 838 O O . ALA A 1 109 ? 26.021 -1.506 -41.415 1.00 98.31 109 ALA A O 1
ATOM 839 N N . ALA A 1 110 ? 25.413 -1.119 -43.536 1.00 98.31 110 ALA A N 1
ATOM 840 C CA . ALA A 1 110 ? 24.103 -0.573 -43.190 1.00 98.31 110 ALA A CA 1
ATOM 841 C C . ALA A 1 110 ? 23.162 -1.623 -42.569 1.00 98.31 110 ALA A C 1
ATOM 843 O O . ALA A 1 110 ? 22.411 -1.299 -41.652 1.00 98.31 110 ALA A O 1
ATOM 844 N N . ALA A 1 111 ? 23.195 -2.871 -43.043 1.00 98.19 111 ALA A N 1
ATOM 845 C CA . ALA A 1 111 ? 22.404 -3.961 -42.475 1.00 98.19 111 ALA A CA 1
ATOM 846 C C . ALA A 1 111 ? 22.874 -4.332 -41.060 1.00 98.19 111 ALA A C 1
ATOM 848 O O . ALA A 1 111 ? 22.038 -4.501 -40.175 1.00 98.19 111 ALA A O 1
ATOM 849 N N . ASP A 1 112 ? 24.188 -4.398 -40.838 1.00 98.31 112 ASP A N 1
ATOM 850 C CA . ASP A 1 112 ? 24.775 -4.672 -39.524 1.00 98.31 112 ASP A CA 1
ATOM 851 C C . ASP A 1 112 ? 24.458 -3.539 -38.533 1.00 98.31 112 ASP A C 1
ATOM 853 O O . ASP A 1 112 ? 24.062 -3.797 -37.395 1.00 98.31 112 ASP A O 1
ATOM 857 N N . ALA A 1 113 ? 24.536 -2.280 -38.981 1.00 98.38 113 ALA A N 1
ATOM 858 C CA . ALA A 1 113 ? 24.131 -1.123 -38.183 1.00 98.38 113 ALA A CA 1
ATOM 859 C C . ALA A 1 113 ? 22.638 -1.177 -37.813 1.00 98.38 113 ALA A C 1
ATOM 861 O O . ALA A 1 113 ? 22.285 -1.034 -36.643 1.00 98.38 113 ALA A O 1
ATOM 862 N N . ALA A 1 114 ? 21.761 -1.465 -38.780 1.00 98.25 114 ALA A N 1
ATOM 863 C CA . ALA A 1 114 ? 20.328 -1.606 -38.529 1.00 98.25 114 ALA A CA 1
ATOM 864 C C . ALA A 1 114 ? 20.007 -2.776 -37.579 1.00 98.25 114 ALA A C 1
ATOM 866 O O . ALA A 1 114 ? 19.087 -2.680 -36.765 1.00 98.25 114 ALA A O 1
ATOM 867 N N . ALA A 1 115 ? 20.762 -3.878 -37.649 1.00 97.69 115 ALA A N 1
ATOM 868 C CA . ALA A 1 115 ? 20.622 -4.997 -36.721 1.00 97.69 115 ALA A CA 1
ATOM 869 C C . ALA A 1 115 ? 21.012 -4.595 -35.289 1.00 97.69 115 ALA A C 1
ATOM 871 O O . ALA A 1 115 ? 20.267 -4.878 -34.348 1.00 97.69 115 ALA A O 1
ATOM 872 N N . ALA A 1 116 ? 22.121 -3.868 -35.126 1.00 98.31 116 ALA A N 1
ATOM 873 C CA . ALA A 1 116 ? 22.551 -3.355 -33.827 1.00 98.31 116 ALA A CA 1
ATOM 874 C C . ALA A 1 116 ? 21.532 -2.371 -33.221 1.00 98.31 116 ALA A C 1
ATOM 876 O O . ALA A 1 116 ? 21.219 -2.457 -32.030 1.00 98.31 116 ALA A O 1
ATOM 877 N N . GLU A 1 117 ? 20.968 -1.473 -34.035 1.00 98.31 117 GLU A N 1
ATOM 878 C CA . GLU A 1 117 ? 19.898 -0.559 -33.617 1.00 98.31 117 GLU A CA 1
ATOM 879 C C . GLU A 1 117 ? 18.631 -1.312 -33.191 1.00 98.31 117 GLU A C 1
ATOM 881 O O . GLU A 1 117 ? 18.030 -0.987 -32.164 1.00 98.31 117 GLU A O 1
ATOM 886 N N . LEU A 1 118 ? 18.241 -2.354 -33.933 1.00 97.75 118 LEU A N 1
ATOM 887 C CA . LEU A 1 118 ? 17.091 -3.189 -33.590 1.00 97.75 118 LEU A CA 1
ATOM 888 C C . LEU A 1 118 ? 17.284 -3.894 -32.242 1.00 97.75 118 LEU A C 1
ATOM 890 O O . LEU A 1 118 ? 16.362 -3.925 -31.426 1.00 97.75 118 LEU A O 1
ATOM 894 N N . ASP A 1 119 ? 18.465 -4.449 -31.984 1.00 98.44 119 ASP A N 1
ATOM 895 C CA . ASP A 1 119 ? 18.744 -5.124 -30.717 1.00 98.44 119 ASP A CA 1
ATOM 896 C C . ASP A 1 119 ? 18.852 -4.139 -29.546 1.00 98.44 119 ASP A C 1
ATOM 898 O O . ASP A 1 119 ? 18.409 -4.446 -28.435 1.00 98.44 119 ASP A O 1
ATOM 902 N N . ALA A 1 120 ? 19.350 -2.922 -29.783 1.00 98.12 120 ALA A N 1
ATOM 903 C CA . ALA A 1 120 ? 19.271 -1.841 -28.805 1.00 98.12 120 ALA A CA 1
ATOM 904 C C . ALA A 1 120 ? 17.814 -1.462 -28.490 1.00 98.12 120 ALA A C 1
ATOM 906 O O . ALA A 1 120 ? 17.452 -1.336 -27.318 1.00 98.12 120 ALA A O 1
ATOM 907 N N . ALA A 1 121 ? 16.960 -1.354 -29.511 1.00 97.50 121 ALA A N 1
ATOM 908 C CA . ALA A 1 121 ? 15.542 -1.051 -29.342 1.00 97.50 121 ALA A CA 1
ATOM 909 C C . ALA A 1 121 ? 14.788 -2.160 -28.587 1.00 97.50 121 ALA A C 1
ATOM 911 O O . ALA A 1 121 ? 13.953 -1.855 -27.734 1.00 97.50 121 ALA A O 1
ATOM 912 N N . LYS A 1 122 ? 15.099 -3.441 -28.837 1.00 98.31 122 LYS A N 1
ATOM 913 C CA . LYS A 1 122 ? 14.528 -4.570 -28.077 1.00 98.31 122 LYS A CA 1
ATOM 914 C C . LYS A 1 122 ? 14.886 -4.488 -26.597 1.00 98.31 122 LYS A C 1
ATOM 916 O O . LYS A 1 122 ? 13.989 -4.545 -25.764 1.00 98.31 122 LYS A O 1
ATOM 921 N N . ARG A 1 123 ? 16.165 -4.269 -26.274 1.00 98.50 123 ARG A N 1
ATOM 922 C CA . ARG A 1 123 ? 16.614 -4.118 -24.880 1.00 98.50 123 ARG A CA 1
ATOM 923 C C . ARG A 1 123 ? 15.951 -2.928 -24.187 1.00 98.50 123 ARG A C 1
ATOM 925 O O . ARG A 1 123 ? 15.530 -3.045 -23.041 1.00 98.50 123 ARG A O 1
ATOM 932 N N . ALA A 1 124 ? 15.814 -1.798 -24.882 1.00 96.81 124 ALA A N 1
ATOM 933 C CA . ALA A 1 124 ? 15.109 -0.632 -24.349 1.00 96.81 124 ALA A CA 1
ATOM 934 C C . ALA A 1 124 ? 13.622 -0.931 -24.085 1.00 96.81 124 ALA A C 1
ATOM 936 O O . ALA A 1 124 ? 13.089 -0.551 -23.043 1.00 96.81 124 ALA A O 1
ATOM 937 N N . ARG A 1 125 ? 12.960 -1.657 -24.995 1.00 97.94 125 ARG A N 1
ATOM 938 C CA . ARG A 1 125 ? 11.576 -2.107 -24.813 1.00 97.94 125 ARG A CA 1
ATOM 939 C C . ARG A 1 125 ? 11.438 -3.044 -23.613 1.00 97.94 125 ARG A C 1
ATOM 941 O O . ARG A 1 125 ? 10.537 -2.844 -22.808 1.00 97.94 125 ARG A O 1
ATOM 948 N N . GLU A 1 126 ? 12.302 -4.047 -23.487 1.00 98.31 126 GLU A N 1
ATOM 949 C CA . GLU A 1 126 ? 12.277 -5.000 -22.368 1.00 98.31 126 GLU A CA 1
ATOM 950 C C . GLU A 1 126 ? 12.460 -4.293 -21.020 1.00 98.31 126 GLU A C 1
ATOM 952 O O . GLU A 1 126 ? 11.740 -4.590 -20.066 1.00 98.31 126 GLU A O 1
ATOM 957 N N . ALA A 1 127 ? 13.356 -3.303 -20.954 1.00 95.94 127 ALA A N 1
ATOM 958 C CA . ALA A 1 127 ? 13.532 -2.472 -19.767 1.00 95.94 127 ALA A CA 1
ATOM 959 C C . ALA A 1 127 ? 12.251 -1.692 -19.414 1.00 95.94 127 ALA A C 1
ATOM 961 O O . ALA A 1 127 ? 11.807 -1.730 -18.266 1.00 95.94 127 ALA A O 1
ATOM 962 N N . ALA A 1 128 ? 11.616 -1.052 -20.403 1.00 94.38 128 ALA A N 1
ATOM 963 C CA . ALA A 1 128 ? 10.364 -0.320 -20.203 1.00 94.38 128 ALA A CA 1
ATOM 964 C C . ALA A 1 128 ? 9.195 -1.240 -19.797 1.00 94.38 128 ALA A C 1
ATOM 966 O O . ALA A 1 128 ? 8.376 -0.877 -18.954 1.00 94.38 128 ALA A O 1
ATOM 967 N N . GLU A 1 129 ? 9.110 -2.450 -20.357 1.00 97.62 129 GLU A N 1
ATOM 968 C CA . GLU A 1 129 ? 8.098 -3.440 -19.969 1.00 97.62 129 GLU A CA 1
ATOM 969 C C . GLU A 1 129 ? 8.298 -3.929 -18.532 1.00 97.62 129 GLU A C 1
ATOM 971 O O . GLU A 1 129 ? 7.322 -4.131 -17.807 1.00 97.62 129 GLU A O 1
ATOM 976 N N . GLN A 1 130 ? 9.546 -4.102 -18.100 1.00 95.81 130 GLN A N 1
ATOM 977 C CA . GLN A 1 130 ? 9.838 -4.500 -16.730 1.00 95.81 130 GLN A CA 1
ATOM 978 C C . GLN A 1 130 ? 9.487 -3.393 -15.728 1.00 95.81 130 GLN A C 1
ATOM 980 O O . GLN A 1 130 ? 8.903 -3.683 -14.681 1.00 95.81 130 GLN A O 1
ATOM 985 N N . GLU A 1 131 ? 9.775 -2.134 -16.060 1.00 96.19 131 GLU A N 1
ATOM 986 C CA . GLU A 1 131 ? 9.347 -0.978 -15.267 1.00 96.19 131 GLU A CA 1
ATOM 987 C C . GLU A 1 131 ? 7.815 -0.902 -15.175 1.00 96.19 131 GLU A C 1
ATOM 989 O O . GLU A 1 131 ? 7.266 -0.801 -14.075 1.00 96.19 131 GLU A O 1
ATOM 994 N N . LEU A 1 132 ? 7.116 -1.069 -16.305 1.00 95.44 132 LEU A N 1
ATOM 995 C CA . LEU A 1 132 ? 5.653 -1.095 -16.354 1.00 95.44 132 LEU A CA 1
ATOM 996 C C . LEU A 1 132 ? 5.066 -2.197 -15.462 1.00 95.44 132 LEU A C 1
ATOM 998 O O . LEU A 1 132 ? 4.117 -1.940 -14.721 1.00 95.44 132 LEU A O 1
ATOM 1002 N N . ARG A 1 133 ? 5.629 -3.413 -15.494 1.00 97.06 133 ARG A N 1
ATOM 1003 C CA . ARG A 1 133 ? 5.207 -4.513 -14.607 1.00 97.06 133 ARG A CA 1
ATOM 1004 C C . ARG A 1 133 ? 5.406 -4.161 -13.134 1.00 97.06 133 ARG A C 1
ATOM 1006 O O . ARG A 1 133 ? 4.532 -4.454 -12.321 1.00 97.06 133 ARG A O 1
ATOM 1013 N N . GLY A 1 134 ? 6.514 -3.500 -12.793 1.00 94.06 134 GLY A N 1
ATOM 1014 C CA . GLY A 1 134 ? 6.761 -2.988 -11.444 1.00 94.06 134 GLY A CA 1
ATOM 1015 C C . GLY A 1 134 ? 5.687 -1.993 -10.998 1.00 94.06 134 GLY A C 1
ATOM 1016 O O . GLY A 1 134 ? 5.102 -2.152 -9.926 1.00 94.06 134 GLY A O 1
ATOM 1017 N N . SER A 1 135 ? 5.354 -1.019 -11.852 1.00 93.12 135 SER A N 1
ATOM 1018 C CA . SER A 1 135 ? 4.277 -0.059 -11.577 1.00 93.12 135 SER A CA 1
ATOM 1019 C C . SER A 1 135 ? 2.906 -0.732 -11.444 1.00 93.12 135 SER A C 1
ATOM 1021 O O . SER A 1 135 ? 2.133 -0.377 -10.558 1.00 93.12 135 SER A O 1
ATOM 1023 N N . GLN A 1 136 ? 2.600 -1.728 -12.281 1.00 96.44 136 GLN A N 1
ATOM 1024 C CA . GLN A 1 136 ? 1.350 -2.493 -12.202 1.00 96.44 136 GLN A CA 1
ATOM 1025 C C . GLN A 1 136 ? 1.235 -3.276 -10.890 1.00 96.44 136 GLN A C 1
ATOM 1027 O O . GLN A 1 136 ? 0.176 -3.262 -10.263 1.00 96.44 136 GLN A O 1
ATOM 1032 N N . ALA A 1 137 ? 2.318 -3.916 -10.442 1.00 95.94 137 ALA A N 1
ATOM 1033 C CA . ALA A 1 137 ? 2.345 -4.612 -9.158 1.00 95.94 137 ALA A CA 1
ATOM 1034 C C . ALA A 1 137 ? 2.112 -3.642 -7.989 1.00 95.94 137 ALA A C 1
ATOM 1036 O O . ALA A 1 137 ? 1.292 -3.913 -7.112 1.00 95.94 137 ALA A O 1
ATOM 1037 N N . GLN A 1 138 ? 2.765 -2.475 -8.008 1.00 95.50 138 GLN A N 1
ATOM 1038 C CA . GLN A 1 138 ? 2.554 -1.438 -6.997 1.00 95.50 138 GLN A CA 1
ATOM 1039 C C . GLN A 1 138 ? 1.108 -0.913 -7.003 1.00 95.50 138 GLN A C 1
ATOM 1041 O O . GLN A 1 138 ? 0.520 -0.726 -5.938 1.00 95.50 138 GLN A O 1
ATOM 1046 N N . ALA A 1 139 ? 0.506 -0.730 -8.182 1.00 94.88 139 ALA A N 1
ATOM 1047 C CA . ALA A 1 139 ? -0.892 -0.324 -8.311 1.00 94.88 139 ALA A CA 1
ATOM 1048 C C . ALA A 1 139 ? -1.862 -1.381 -7.751 1.00 94.88 139 ALA A C 1
ATOM 1050 O O . ALA A 1 139 ? -2.817 -1.026 -7.061 1.00 94.88 139 ALA A O 1
ATOM 1051 N N . ALA A 1 140 ? -1.601 -2.671 -7.984 1.00 93.62 140 ALA A N 1
ATOM 1052 C CA . ALA A 1 140 ? -2.407 -3.759 -7.431 1.00 93.62 140 ALA A CA 1
ATOM 1053 C C . ALA A 1 140 ? -2.339 -3.808 -5.894 1.00 93.62 140 ALA A C 1
ATOM 1055 O O . ALA A 1 140 ? -3.369 -3.945 -5.235 1.00 93.62 140 ALA A O 1
ATOM 1056 N N . ILE A 1 141 ? -1.147 -3.622 -5.314 1.00 95.50 141 ILE A N 1
ATOM 1057 C CA . ILE A 1 141 ? -0.962 -3.539 -3.855 1.00 95.50 141 ILE A CA 1
ATOM 1058 C C . ILE A 1 141 ? -1.720 -2.338 -3.279 1.00 95.50 141 ILE A C 1
ATOM 1060 O O . ILE A 1 141 ? -2.407 -2.470 -2.264 1.00 95.50 141 ILE A O 1
ATOM 1064 N N . ALA A 1 142 ? -1.633 -1.176 -3.934 1.00 95.12 142 ALA A N 1
ATOM 1065 C CA . ALA A 1 142 ? -2.350 0.023 -3.509 1.00 95.12 142 ALA A CA 1
ATOM 1066 C C . ALA A 1 142 ? -3.872 -0.195 -3.541 1.00 95.12 142 ALA A C 1
ATOM 1068 O O . ALA A 1 142 ? -4.552 0.128 -2.571 1.00 95.12 142 ALA A O 1
ATOM 1069 N N . ALA A 1 143 ? -4.399 -0.809 -4.605 1.00 96.38 143 ALA A N 1
ATOM 1070 C CA . ALA A 1 143 ? -5.820 -1.132 -4.718 1.00 96.38 143 ALA A CA 1
ATOM 1071 C C . ALA A 1 143 ? -6.289 -2.099 -3.616 1.00 96.38 143 ALA A C 1
ATOM 1073 O O . ALA A 1 143 ? -7.309 -1.849 -2.978 1.00 96.38 143 ALA A O 1
ATOM 1074 N N . ALA A 1 144 ? -5.521 -3.159 -3.340 1.00 96.44 144 ALA A N 1
ATOM 1075 C CA . ALA A 1 144 ? -5.827 -4.096 -2.258 1.00 96.44 144 ALA A CA 1
ATOM 1076 C C . ALA A 1 144 ? -5.800 -3.414 -0.878 1.00 96.44 144 ALA A C 1
ATOM 1078 O O . ALA A 1 144 ? -6.664 -3.662 -0.039 1.00 96.44 144 ALA A O 1
ATOM 1079 N N . THR A 1 145 ? -4.842 -2.509 -0.659 1.00 96.75 145 THR A N 1
ATOM 1080 C CA . THR A 1 145 ? -4.748 -1.724 0.582 1.00 96.75 145 THR A CA 1
ATOM 1081 C C . THR A 1 145 ? -5.962 -0.818 0.764 1.00 96.75 145 THR A C 1
ATOM 1083 O O . THR A 1 145 ? -6.519 -0.765 1.857 1.00 96.75 145 THR A O 1
ATOM 1086 N N . ILE A 1 146 ? -6.402 -0.139 -0.299 1.00 96.94 146 ILE A N 1
ATOM 1087 C CA . ILE A 1 146 ? -7.599 0.711 -0.264 1.00 96.94 146 ILE A CA 1
ATOM 1088 C C . ILE A 1 146 ? -8.828 -0.119 0.121 1.00 96.94 146 ILE A C 1
ATOM 1090 O O . ILE A 1 146 ? -9.519 0.246 1.066 1.00 96.94 146 ILE A O 1
ATOM 1094 N N . GLN A 1 147 ? -9.043 -1.271 -0.519 1.00 96.62 147 GLN A N 1
ATOM 1095 C CA . GLN A 1 147 ? -10.179 -2.148 -0.202 1.00 96.62 147 GLN A CA 1
ATOM 1096 C C . GLN A 1 147 ? -10.157 -2.634 1.257 1.00 96.62 147 GLN A C 1
ATOM 1098 O O . GLN A 1 147 ? -11.191 -2.672 1.923 1.00 96.62 147 GLN A O 1
ATOM 1103 N N . ALA A 1 148 ? -8.980 -2.977 1.788 1.00 96.38 148 ALA A N 1
ATOM 1104 C CA . ALA A 1 148 ? -8.837 -3.389 3.185 1.00 96.38 148 ALA A CA 1
ATOM 1105 C C . ALA A 1 148 ? -9.140 -2.246 4.174 1.00 96.38 148 ALA A C 1
ATOM 1107 O O . ALA A 1 148 ? -9.748 -2.469 5.230 1.00 96.38 148 ALA A O 1
ATOM 1108 N N . LEU A 1 149 ? -8.732 -1.018 3.836 1.00 96.12 149 LEU A N 1
ATOM 1109 C CA . LEU A 1 149 ? -9.048 0.175 4.621 1.00 96.12 149 LEU A CA 1
ATOM 1110 C C . LEU A 1 149 ? -10.546 0.484 4.583 1.00 96.12 149 LEU A C 1
ATOM 1112 O O . LEU A 1 149 ? -11.131 0.727 5.635 1.00 96.12 149 LEU A O 1
ATOM 1116 N N . GLU A 1 150 ? -11.178 0.410 3.413 1.00 97.62 150 GLU A N 1
ATOM 1117 C CA . GLU A 1 150 ? -12.625 0.594 3.257 1.00 97.62 150 GLU A CA 1
ATOM 1118 C C . GLU A 1 150 ? -13.411 -0.415 4.104 1.00 97.62 150 GLU A C 1
ATOM 1120 O O . GLU A 1 150 ? -14.276 -0.016 4.882 1.00 97.62 150 GLU A O 1
ATOM 1125 N N . ALA A 1 151 ? -13.043 -1.701 4.062 1.00 95.31 151 ALA A N 1
ATOM 1126 C CA . ALA A 1 151 ? -13.671 -2.732 4.890 1.00 95.31 151 ALA A CA 1
ATOM 1127 C C . ALA A 1 151 ? -13.509 -2.465 6.400 1.00 95.31 151 ALA A C 1
ATOM 1129 O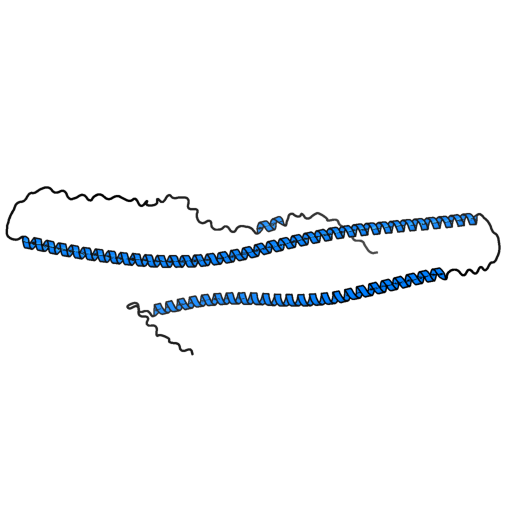 O . ALA A 1 151 ? -14.424 -2.705 7.189 1.00 95.31 151 ALA A O 1
ATOM 1130 N N . THR A 1 152 ? -12.351 -1.943 6.816 1.00 97.19 152 THR A N 1
ATOM 1131 C CA . THR A 1 152 ? -12.107 -1.563 8.216 1.00 97.19 152 THR A CA 1
ATOM 1132 C C . THR A 1 152 ? -12.959 -0.369 8.635 1.00 97.19 152 THR A C 1
ATOM 1134 O O . THR A 1 152 ? -13.517 -0.384 9.729 1.00 97.19 152 THR A O 1
ATOM 1137 N N . ILE A 1 153 ? -13.102 0.638 7.769 1.00 96.62 153 ILE A N 1
ATOM 1138 C CA . ILE A 1 153 ? -13.969 1.794 8.020 1.00 96.62 153 ILE A CA 1
ATOM 1139 C C . ILE A 1 153 ? -15.423 1.339 8.169 1.00 96.62 153 ILE A C 1
ATOM 1141 O O . ILE A 1 153 ? -16.070 1.736 9.134 1.00 96.62 153 ILE A O 1
ATOM 1145 N N . SER A 1 154 ? -15.918 0.476 7.277 1.00 98.00 154 SER A N 1
ATOM 1146 C CA . SER A 1 154 ? -17.286 -0.050 7.365 1.00 98.00 154 SER A CA 1
ATOM 1147 C C . SER A 1 154 ? -17.533 -0.809 8.669 1.00 98.00 154 SER A C 1
ATOM 1149 O O . SER A 1 154 ? -18.539 -0.561 9.328 1.00 98.00 154 SER A O 1
ATOM 1151 N N . ARG A 1 155 ? -16.592 -1.665 9.093 1.00 97.81 155 ARG A N 1
ATOM 1152 C CA . ARG A 1 155 ? -16.688 -2.378 10.377 1.00 97.81 155 ARG A CA 1
ATOM 1153 C C . ARG A 1 155 ? -16.746 -1.413 11.562 1.00 97.81 155 ARG A C 1
ATOM 1155 O O . ARG A 1 155 ? -17.604 -1.550 12.424 1.00 97.81 155 ARG A O 1
ATOM 1162 N N . LEU A 1 156 ? -15.863 -0.414 11.597 1.00 97.38 156 LEU A N 1
ATOM 1163 C CA . LEU A 1 156 ? -15.863 0.579 12.675 1.00 97.38 156 LEU A CA 1
ATOM 1164 C C . LEU A 1 156 ? -17.163 1.393 12.697 1.00 97.38 156 LEU A C 1
ATOM 1166 O O . LEU A 1 156 ? -17.681 1.690 13.766 1.00 97.38 156 LEU A O 1
ATOM 1170 N N . GLN A 1 157 ? -17.716 1.743 11.535 1.00 97.31 157 GLN A N 1
ATOM 1171 C CA . GLN A 1 157 ? -19.004 2.439 11.445 1.00 97.31 157 GLN A CA 1
ATOM 1172 C C . GLN A 1 157 ? -20.164 1.600 11.999 1.00 97.31 157 GLN A C 1
ATOM 1174 O O . GLN A 1 157 ? -21.046 2.148 12.665 1.00 97.31 157 GLN A O 1
ATOM 1179 N N . GLU A 1 158 ? -20.159 0.289 11.760 1.00 97.50 158 GLU A N 1
ATOM 1180 C CA . GLU A 1 158 ? -21.122 -0.645 12.349 1.00 97.50 158 GLU A CA 1
ATOM 1181 C C . GLU A 1 158 ? -20.975 -0.708 13.876 1.00 97.50 158 GLU A C 1
ATOM 1183 O O . GLU A 1 158 ? -21.962 -0.554 14.596 1.00 97.50 158 GLU A O 1
ATOM 1188 N N . GLU A 1 159 ? -19.743 -0.834 14.380 1.00 97.75 159 GLU A N 1
ATOM 1189 C CA . GLU A 1 159 ? -19.451 -0.824 15.818 1.00 97.75 159 GLU A CA 1
ATOM 1190 C C . GLU A 1 159 ? -19.902 0.484 16.484 1.00 97.75 159 GLU A C 1
ATOM 1192 O O . GLU A 1 159 ? -20.578 0.443 17.511 1.00 97.75 159 GLU A O 1
ATOM 1197 N N . PHE A 1 160 ? -19.611 1.644 15.886 1.00 97.31 160 PHE A N 1
ATOM 1198 C CA . PHE A 1 160 ? -20.086 2.936 16.390 1.00 97.31 160 PHE A CA 1
ATOM 1199 C C . PHE A 1 160 ? -21.610 3.027 16.405 1.00 97.31 160 PHE A C 1
ATOM 1201 O O . PHE A 1 160 ? -22.178 3.552 17.361 1.00 97.31 160 PHE A O 1
ATOM 1208 N N . SER A 1 161 ? -22.273 2.511 15.368 1.00 98.12 161 SER A N 1
ATOM 1209 C CA . SER A 1 161 ? -23.736 2.501 15.297 1.00 98.12 161 SER A CA 1
ATOM 1210 C C . SER A 1 161 ? -24.328 1.647 16.417 1.00 98.12 161 SER A C 1
ATOM 1212 O O . SER A 1 161 ? -25.242 2.094 17.105 1.00 98.12 161 SER A O 1
ATOM 1214 N N . LYS A 1 162 ? -23.757 0.461 16.655 1.00 98.19 162 LYS A N 1
ATOM 1215 C CA . LYS A 1 162 ? -24.163 -0.438 17.739 1.00 98.19 162 LYS A CA 1
ATOM 1216 C C . LYS A 1 162 ? -23.938 0.183 19.121 1.00 98.19 162 LYS A C 1
ATOM 1218 O O . LYS A 1 162 ? -24.842 0.192 19.950 1.00 98.19 162 LYS A O 1
ATOM 1223 N N . VAL A 1 163 ? -22.753 0.744 19.365 1.00 98.50 163 VAL A N 1
ATOM 1224 C CA . VAL A 1 163 ? -22.452 1.437 20.629 1.00 98.50 163 VAL A CA 1
ATOM 1225 C C . VAL A 1 163 ? -23.405 2.616 20.839 1.00 98.50 163 VAL A C 1
ATOM 1227 O O . VAL A 1 163 ? -23.857 2.844 21.958 1.00 98.50 163 VAL A O 1
ATOM 1230 N N . GLY A 1 164 ? -23.757 3.334 19.768 1.00 98.12 164 GLY A N 1
ATOM 1231 C CA . GLY A 1 164 ? -24.766 4.390 19.804 1.00 98.12 164 GLY A CA 1
ATOM 1232 C C . GLY A 1 164 ? -26.136 3.880 20.255 1.00 98.12 164 GLY A C 1
ATOM 1233 O O . GLY A 1 164 ? -26.718 4.444 21.179 1.00 98.12 164 GLY A O 1
ATOM 1234 N N . THR A 1 165 ? -26.624 2.779 19.674 1.00 98.31 165 THR A N 1
ATOM 1235 C CA . THR A 1 165 ? -27.913 2.191 20.074 1.00 98.31 165 THR A CA 1
ATOM 1236 C C . THR A 1 165 ? -27.905 1.668 21.509 1.00 98.31 165 THR A C 1
ATOM 1238 O O . THR A 1 165 ? -28.886 1.850 22.228 1.00 98.31 165 THR A O 1
ATOM 1241 N N . ASP A 1 166 ? -26.799 1.063 21.949 1.00 98.50 166 ASP A N 1
ATOM 1242 C CA . ASP A 1 166 ? -26.653 0.559 23.318 1.00 98.50 166 ASP A CA 1
ATOM 1243 C C . ASP A 1 166 ? -26.659 1.718 24.332 1.00 98.50 166 ASP A C 1
ATOM 1245 O O . ASP A 1 166 ? -27.296 1.632 25.385 1.00 98.50 166 ASP A O 1
ATOM 1249 N N . LEU A 1 167 ? -26.005 2.836 23.997 1.00 98.56 167 LEU A N 1
ATOM 1250 C CA . LEU A 1 167 ? -25.997 4.045 24.818 1.00 98.56 167 LEU A CA 1
ATOM 1251 C C . LEU A 1 167 ? -27.398 4.654 24.956 1.00 98.56 167 LEU A C 1
ATOM 1253 O O . LEU A 1 167 ? -27.802 5.007 26.066 1.00 98.56 167 LEU A O 1
ATOM 1257 N N . ASP A 1 168 ? -28.146 4.760 23.857 1.00 98.56 168 ASP A N 1
ATOM 1258 C CA . ASP A 1 168 ? -29.520 5.271 23.877 1.00 98.56 168 ASP A CA 1
ATOM 1259 C C . ASP A 1 168 ? -30.445 4.366 24.707 1.00 98.56 168 ASP A C 1
ATOM 1261 O O . ASP A 1 168 ? -31.252 4.860 25.503 1.00 98.56 168 ASP A O 1
ATOM 1265 N N . ALA A 1 169 ? -30.285 3.043 24.598 1.00 98.56 169 ALA A N 1
ATOM 1266 C CA . ALA A 1 169 ? -31.024 2.079 25.408 1.00 98.56 169 ALA A CA 1
ATOM 1267 C C . ALA A 1 169 ? -30.726 2.254 26.906 1.00 98.56 169 ALA A C 1
ATOM 1269 O O . ALA A 1 169 ? -31.655 2.377 27.708 1.00 98.56 169 ALA A O 1
ATOM 1270 N N . LEU A 1 170 ? -29.448 2.345 27.289 1.00 98.62 170 LEU A N 1
ATOM 1271 C CA . LEU A 1 170 ? -29.043 2.582 28.678 1.00 98.62 170 LEU A CA 1
ATOM 1272 C C . LEU A 1 170 ? -29.572 3.911 29.216 1.00 98.62 170 LEU A C 1
ATOM 1274 O O . LEU A 1 170 ? -30.038 3.969 30.353 1.00 98.62 170 LEU A O 1
ATOM 1278 N N . LYS A 1 171 ? -29.541 4.966 28.399 1.00 98.56 171 LYS A N 1
ATOM 1279 C CA . LYS A 1 171 ? -30.077 6.273 28.775 1.00 98.56 171 LYS A CA 1
ATOM 1280 C C . LYS A 1 171 ? -31.578 6.200 29.050 1.00 98.56 171 LYS A C 1
ATOM 1282 O O . LYS A 1 171 ? -32.014 6.654 30.101 1.00 98.56 171 LYS A O 1
ATOM 1287 N N . SER A 1 172 ? -32.342 5.568 28.157 1.00 98.31 172 SER A N 1
ATOM 1288 C CA . SER A 1 172 ? -33.790 5.392 28.336 1.00 98.31 172 SER A CA 1
ATOM 1289 C C . SER A 1 172 ? -34.130 4.574 29.586 1.00 98.31 172 SER A C 1
ATOM 1291 O O . SER A 1 172 ? -35.050 4.925 30.323 1.00 98.31 172 SER A O 1
ATOM 1293 N N . LYS A 1 173 ? -33.335 3.537 29.878 1.00 98.50 173 LYS A N 1
ATOM 1294 C CA . LYS A 1 173 ? -33.472 2.732 31.092 1.00 98.50 173 LYS A CA 1
ATOM 1295 C C . LYS A 1 173 ? -33.200 3.568 32.343 1.00 98.50 173 LYS A C 1
ATOM 1297 O O . LYS A 1 173 ? -34.035 3.595 33.242 1.00 98.50 173 LYS A O 1
ATOM 1302 N N . GLY A 1 174 ? -32.086 4.296 32.376 1.00 98.12 174 GLY A N 1
ATOM 1303 C CA . GLY A 1 174 ? -31.748 5.169 33.502 1.00 98.12 174 GLY A CA 1
ATOM 1304 C C . GLY A 1 174 ? -32.769 6.290 33.716 1.00 98.12 174 GLY A C 1
ATOM 1305 O O . GLY A 1 174 ? -33.065 6.640 34.857 1.00 98.12 174 GLY A O 1
ATOM 1306 N N . ASP A 1 175 ? -33.348 6.826 32.638 1.00 98.50 175 ASP A N 1
ATOM 1307 C CA . ASP A 1 175 ? -34.449 7.786 32.720 1.00 98.50 175 ASP A CA 1
ATOM 1308 C C . ASP A 1 175 ? -35.690 7.153 33.373 1.00 98.50 175 ASP A C 1
ATOM 1310 O O . ASP A 1 175 ? -36.230 7.736 34.312 1.00 98.50 175 ASP A O 1
ATOM 1314 N N . SER A 1 176 ? -36.081 5.938 32.965 1.00 98.12 176 SER A N 1
ATOM 1315 C CA . SER A 1 176 ? -37.217 5.228 33.574 1.00 98.12 176 SER A CA 1
ATOM 1316 C C . SER A 1 176 ? -36.995 4.874 35.050 1.00 98.12 176 SER A C 1
ATOM 1318 O O . SER A 1 176 ? -37.866 5.131 35.873 1.00 98.12 176 SER A O 1
ATOM 1320 N N . GLU A 1 177 ? -35.808 4.378 35.419 1.00 98.50 177 GLU A N 1
ATOM 1321 C CA . GLU A 1 177 ? -35.479 4.030 36.810 1.00 98.50 177 GLU A CA 1
ATOM 1322 C C . GLU A 1 177 ? -35.477 5.267 37.719 1.00 98.50 177 GLU A C 1
ATOM 1324 O O . GLU A 1 177 ? -35.935 5.219 38.864 1.00 98.50 177 GLU A O 1
ATOM 1329 N N . ARG A 1 178 ? -34.987 6.405 37.208 1.00 98.50 178 ARG A N 1
ATOM 1330 C CA . ARG A 1 178 ? -35.030 7.681 37.928 1.00 98.50 178 ARG A CA 1
ATOM 1331 C C . ARG A 1 178 ? -36.468 8.150 38.137 1.00 98.50 178 ARG A C 1
ATOM 1333 O O . ARG A 1 178 ? -36.798 8.599 39.236 1.00 98.50 178 ARG A O 1
ATOM 1340 N N . ASP A 1 179 ? -37.304 8.073 37.108 1.00 98.62 179 ASP A N 1
ATOM 1341 C CA . ASP A 1 179 ? -38.698 8.515 37.180 1.00 98.62 179 ASP A CA 1
ATOM 1342 C C . ASP A 1 179 ? -39.524 7.614 38.123 1.00 98.62 179 ASP A C 1
ATOM 1344 O O . ASP A 1 179 ? -40.330 8.117 38.917 1.00 98.62 179 ASP A O 1
ATOM 1348 N N . ASP A 1 180 ? -39.253 6.305 38.131 1.00 98.56 180 ASP A N 1
ATOM 1349 C CA . ASP A 1 180 ? -39.824 5.345 39.082 1.00 98.56 180 ASP A CA 1
ATOM 1350 C C . ASP A 1 180 ? -39.419 5.674 40.524 1.00 98.56 180 ASP A C 1
ATOM 1352 O O . ASP A 1 180 ? -40.272 5.742 41.415 1.00 98.56 180 ASP A O 1
ATOM 1356 N N . PHE A 1 181 ? -38.134 5.953 40.767 1.00 98.56 181 PHE A N 1
ATOM 1357 C CA . PHE A 1 181 ? -37.647 6.366 42.084 1.00 98.56 181 PHE A CA 1
ATOM 1358 C C . PHE A 1 181 ? -38.324 7.657 42.567 1.00 98.56 181 PHE A C 1
ATOM 1360 O O . PHE A 1 181 ? -38.801 7.728 43.703 1.00 98.56 181 PHE A O 1
ATOM 1367 N N . ILE A 1 182 ? -38.413 8.680 41.709 1.00 98.56 182 ILE A N 1
ATOM 1368 C CA . ILE A 1 182 ? -39.086 9.947 42.036 1.00 98.56 182 ILE A CA 1
ATOM 1369 C C . ILE A 1 182 ? -40.560 9.696 42.390 1.00 98.56 182 ILE A C 1
ATOM 1371 O O . ILE A 1 182 ? -41.064 10.250 43.372 1.00 98.56 182 ILE A O 1
ATOM 1375 N N . SER A 1 183 ? -41.238 8.824 41.642 1.00 98.62 183 SER A N 1
ATOM 1376 C CA . SER A 1 183 ? -42.636 8.454 41.891 1.00 98.62 183 SER A CA 1
ATOM 1377 C C . SER A 1 183 ? -42.816 7.774 43.252 1.00 98.62 183 SER A C 1
ATOM 1379 O O . SER A 1 183 ? -43.681 8.183 44.033 1.00 98.62 183 SER A O 1
ATOM 1381 N N . GLN A 1 184 ? -41.947 6.817 43.595 1.00 98.56 184 GLN A N 1
ATOM 1382 C CA . GLN A 1 184 ? -41.946 6.154 44.905 1.00 98.56 184 GLN A CA 1
ATOM 1383 C C . GLN A 1 184 ? -41.707 7.148 46.051 1.00 98.56 184 GLN A C 1
ATOM 1385 O O . GLN A 1 184 ? -42.402 7.119 47.071 1.00 98.56 184 GLN A O 1
ATOM 1390 N N . MET A 1 185 ? -40.774 8.088 45.876 1.00 98.56 185 MET A N 1
ATOM 1391 C CA . MET A 1 185 ? -40.509 9.136 46.865 1.00 98.56 185 MET A CA 1
ATOM 1392 C C . MET A 1 185 ? -41.715 10.061 47.067 1.00 98.56 185 MET A C 1
ATOM 1394 O O . MET A 1 185 ? -42.011 10.465 48.197 1.00 98.56 185 MET A O 1
ATOM 1398 N N . HIS A 1 186 ? -42.443 10.400 46.001 1.00 98.38 186 HIS A N 1
ATOM 1399 C CA . HIS A 1 186 ? -43.680 11.172 46.111 1.00 98.38 186 HIS A CA 1
ATOM 1400 C C . HIS A 1 186 ? -44.782 10.408 46.848 1.00 98.38 186 HIS A C 1
ATOM 1402 O O . HIS A 1 186 ? -45.452 11.002 47.699 1.00 98.38 186 HIS A O 1
ATOM 1408 N N . GLU A 1 187 ? -44.938 9.111 46.577 1.00 98.50 187 GLU A N 1
ATOM 1409 C CA . GLU A 1 187 ? -45.903 8.249 47.263 1.00 98.50 187 GLU A CA 1
ATOM 1410 C C . GLU A 1 187 ? -45.598 8.150 48.763 1.00 98.50 187 GLU A C 1
ATOM 1412 O O . GLU A 1 187 ? -46.477 8.372 49.599 1.00 98.50 187 GLU A O 1
ATOM 1417 N N . MET A 1 188 ? -44.338 7.900 49.126 1.00 98.31 188 MET A N 1
ATOM 1418 C CA . MET A 1 188 ? -43.911 7.859 50.525 1.00 98.31 188 MET A CA 1
ATOM 1419 C C . MET A 1 188 ? -44.184 9.193 51.232 1.00 98.31 188 MET A C 1
ATOM 1421 O O . MET A 1 188 ? -44.764 9.219 52.318 1.00 98.31 188 MET A O 1
ATOM 1425 N N . ASN A 1 189 ? -43.845 10.316 50.594 1.00 98.31 189 ASN A N 1
ATOM 1426 C CA . ASN A 1 189 ? -44.139 11.644 51.132 1.00 98.31 189 ASN A CA 1
ATOM 1427 C C . ASN A 1 189 ? -45.648 11.895 51.301 1.00 98.31 189 ASN A C 1
ATOM 1429 O O . ASN A 1 189 ? -46.052 12.608 52.223 1.00 98.31 189 ASN A O 1
ATOM 1433 N N . ALA A 1 190 ? -46.496 11.329 50.436 1.00 98.31 190 ALA A N 1
ATOM 1434 C CA . ALA A 1 190 ? -47.945 11.387 50.598 1.00 98.31 190 ALA A CA 1
ATOM 1435 C C . ALA A 1 190 ? -48.408 10.580 51.822 1.00 98.31 190 ALA A C 1
ATOM 1437 O O . ALA A 1 190 ? -49.174 11.110 52.628 1.00 98.31 190 ALA A O 1
ATOM 1438 N N . LYS A 1 191 ? -47.886 9.361 52.014 1.00 98.25 191 LYS A N 1
ATOM 1439 C CA . LYS A 1 191 ? -48.182 8.514 53.185 1.00 98.25 191 LYS A CA 1
ATOM 1440 C C . LYS A 1 191 ? -47.765 9.178 54.500 1.00 98.25 191 LYS A C 1
ATOM 1442 O O . LYS A 1 191 ? -48.543 9.182 55.448 1.00 98.25 191 LYS A O 1
ATOM 1447 N N . ILE A 1 192 ? -46.590 9.815 54.547 1.00 97.88 192 ILE A N 1
ATOM 1448 C CA . ILE A 1 192 ? -46.131 10.569 55.730 1.00 97.88 192 ILE A CA 1
ATOM 1449 C C . ILE A 1 192 ? -47.118 11.690 56.077 1.00 97.88 192 ILE A C 1
ATOM 1451 O O . ILE A 1 192 ? -47.509 11.830 57.235 1.00 97.88 192 ILE A O 1
ATOM 1455 N N . ARG A 1 193 ? -47.562 12.469 55.080 1.00 97.50 193 ARG A N 1
ATOM 1456 C CA . ARG A 1 193 ? -48.545 13.542 55.299 1.00 97.50 193 ARG A CA 1
ATOM 1457 C C . ARG A 1 193 ? -49.888 13.004 55.792 1.00 97.50 193 ARG A C 1
ATOM 1459 O O . ARG A 1 193 ? -50.465 13.592 56.700 1.00 97.50 193 ARG A O 1
ATOM 1466 N N . GLN A 1 194 ? -50.368 11.894 55.231 1.00 96.88 194 GLN A N 1
ATOM 1467 C CA . GLN A 1 194 ? -51.601 11.240 55.683 1.00 96.88 194 GLN A CA 1
ATOM 1468 C C . GLN A 1 194 ? -51.491 10.769 57.135 1.00 96.88 194 GLN A C 1
ATOM 1470 O O . GLN A 1 194 ? -52.390 11.028 57.930 1.00 96.88 194 GLN A O 1
ATOM 1475 N N . PHE A 1 195 ? -50.374 10.137 57.501 1.00 96.88 195 PHE A N 1
ATOM 1476 C CA . PHE A 1 195 ? -50.121 9.708 58.874 1.00 96.88 195 PHE A CA 1
ATOM 1477 C C . PHE A 1 195 ? -50.116 10.895 59.845 1.00 96.88 195 PHE A C 1
ATOM 1479 O O . PHE A 1 195 ? -50.807 10.874 60.858 1.00 96.88 195 PHE A O 1
ATOM 1486 N N . GLN A 1 196 ? -49.410 11.977 59.506 1.00 95.25 196 GLN A N 1
ATOM 1487 C CA . GLN A 1 196 ? -49.385 13.198 60.319 1.00 95.25 196 GLN A CA 1
ATOM 1488 C C . GLN A 1 196 ? -50.780 13.819 60.497 1.00 95.25 196 GLN A C 1
ATOM 1490 O O . GLN A 1 196 ? -51.102 14.301 61.583 1.00 95.25 196 GLN A O 1
ATOM 1495 N N . GLN A 1 197 ? -51.615 13.800 59.452 1.00 94.06 197 GLN A N 1
ATOM 1496 C CA . GLN A 1 197 ? -53.003 14.264 59.522 1.00 94.06 197 GLN A CA 1
ATOM 1497 C C . GLN A 1 197 ? -53.857 13.378 60.431 1.00 94.06 197 GLN A C 1
ATOM 1499 O O . GLN A 1 197 ? -54.570 13.911 61.275 1.00 94.06 197 GLN A O 1
ATOM 1504 N N . MET A 1 198 ? -53.753 12.053 60.291 1.00 92.81 198 MET A N 1
ATOM 1505 C CA . MET A 1 198 ? -54.465 11.080 61.125 1.00 92.81 198 MET A CA 1
ATOM 1506 C C . MET A 1 198 ? -54.132 11.278 62.605 1.00 92.81 198 MET A C 1
ATOM 1508 O O . MET A 1 198 ? -55.038 11.487 63.404 1.00 92.81 198 MET A O 1
ATOM 1512 N N . VAL A 1 199 ? -52.840 11.335 62.946 1.00 91.81 199 VAL A N 1
ATOM 1513 C CA . VAL A 1 199 ? -52.373 11.574 64.323 1.00 91.81 199 VAL A CA 1
ATOM 1514 C C . VAL A 1 199 ? -52.884 12.912 64.861 1.00 91.81 199 VAL A C 1
ATOM 1516 O O . VAL A 1 199 ? -53.308 12.999 66.009 1.00 91.81 199 VAL A O 1
ATOM 1519 N N . SER A 1 200 ? -52.879 13.966 64.038 1.00 88.31 200 SER A N 1
ATOM 1520 C CA . SER A 1 200 ? -53.392 15.282 64.447 1.00 88.31 200 SER A CA 1
ATOM 1521 C C . SER A 1 200 ? -54.904 15.268 64.708 1.00 88.31 200 SER A C 1
ATOM 1523 O O . SER A 1 200 ? -55.363 15.946 65.625 1.00 88.31 200 SER A O 1
ATOM 1525 N N . LEU A 1 201 ? -55.674 14.509 63.921 1.00 85.88 201 LEU A N 1
ATOM 1526 C CA . LEU A 1 201 ? -57.123 14.354 64.079 1.00 85.88 201 LEU A CA 1
ATOM 1527 C C . LEU A 1 201 ? -57.458 13.568 65.356 1.00 85.88 201 LEU A C 1
ATOM 1529 O O . LEU A 1 201 ? -58.292 13.998 66.144 1.00 85.88 201 LEU A O 1
ATOM 1533 N N . GLU A 1 202 ? -56.734 12.477 65.598 1.00 81.94 202 GLU A N 1
ATOM 1534 C CA . GLU A 1 202 ? -56.894 11.605 66.766 1.00 81.94 202 GLU A CA 1
ATOM 1535 C C . GLU A 1 202 ? -56.543 12.342 68.076 1.00 81.94 202 GLU A C 1
ATOM 1537 O O . GLU A 1 202 ? -57.272 12.266 69.067 1.00 81.94 202 GLU A O 1
ATOM 1542 N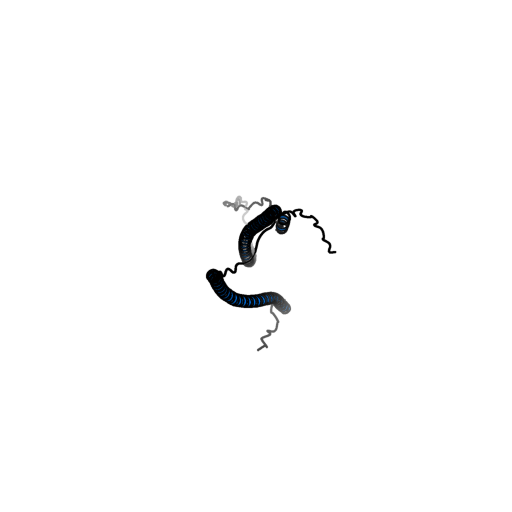 N . LEU A 1 203 ? -55.485 13.167 68.070 1.00 75.12 203 LEU A N 1
ATOM 1543 C CA . LEU A 1 203 ? -55.158 14.062 69.189 1.00 75.12 203 LEU A CA 1
ATOM 1544 C C . LEU A 1 203 ? -56.205 15.164 69.399 1.00 75.12 203 LEU A C 1
ATOM 1546 O O . LEU A 1 203 ? -56.445 15.571 70.538 1.00 75.12 203 LEU A O 1
ATOM 1550 N N . ALA A 1 204 ? -56.819 15.680 68.334 1.00 70.12 204 ALA A N 1
ATOM 1551 C CA . ALA A 1 204 ? -57.890 16.667 68.453 1.00 70.12 204 ALA A CA 1
ATOM 1552 C C . ALA A 1 204 ? -59.168 16.046 69.052 1.00 70.12 204 ALA A C 1
ATOM 1554 O O . ALA A 1 204 ? -59.787 16.658 69.920 1.00 70.12 204 ALA A O 1
ATOM 1555 N N . GLU A 1 205 ? -59.516 14.813 68.670 1.00 63.00 205 GLU A N 1
ATOM 1556 C CA . GLU A 1 205 ? -60.639 14.052 69.238 1.00 63.00 205 GLU A CA 1
ATOM 1557 C C . GLU A 1 205 ? -60.412 13.677 70.716 1.00 63.00 205 GLU A C 1
ATOM 1559 O O . GLU A 1 205 ? -61.331 13.801 71.532 1.00 63.00 205 GLU A O 1
ATOM 1564 N N . TYR A 1 206 ? -59.182 13.318 71.106 1.00 55.28 206 TYR A N 1
ATOM 1565 C CA . TYR A 1 206 ? -58.821 13.029 72.503 1.00 55.28 206 TYR A CA 1
ATOM 1566 C C . TYR A 1 206 ? -58.953 14.257 73.421 1.00 55.28 206 TYR A C 1
ATOM 1568 O O . TYR A 1 206 ? -59.430 14.156 74.550 1.00 55.28 206 TYR A O 1
ATOM 1576 N N . ASN A 1 207 ? -58.616 15.452 72.930 1.00 57.22 207 ASN A N 1
ATOM 1577 C CA . ASN A 1 207 ? -58.749 16.694 73.702 1.00 57.22 207 ASN A CA 1
ATOM 1578 C C . ASN A 1 207 ? -60.209 17.168 73.883 1.00 57.22 207 ASN A C 1
ATOM 1580 O O . ASN A 1 207 ? -60.455 18.111 74.639 1.00 57.22 207 ASN A O 1
ATOM 1584 N N . HIS A 1 208 ? -61.186 16.515 73.242 1.00 46.59 208 HIS A N 1
ATOM 1585 C CA . HIS A 1 208 ? -62.619 16.768 73.434 1.00 46.59 208 HIS A CA 1
ATOM 1586 C C . HIS A 1 208 ? -63.301 15.811 74.427 1.00 46.59 208 HIS A C 1
ATOM 1588 O O . HIS A 1 208 ? -64.469 16.020 74.758 1.00 46.59 208 HIS A O 1
ATOM 1594 N N . SER A 1 209 ? -62.580 14.826 74.973 1.00 45.81 209 SER A N 1
ATOM 1595 C CA . SER A 1 209 ? -63.105 13.870 75.956 1.00 45.81 209 SER A CA 1
ATOM 1596 C C . SER A 1 209 ? -62.248 13.902 77.221 1.00 45.81 209 SER A C 1
ATOM 1598 O O . SER A 1 209 ? -61.192 13.284 77.304 1.00 45.81 209 SER A O 1
ATOM 1600 N N . GLY A 1 210 ? -62.681 14.697 78.201 1.00 40.00 210 GLY A N 1
ATOM 1601 C CA . GLY A 1 210 ? -61.953 14.931 79.444 1.00 40.00 210 GLY A CA 1
ATOM 1602 C C . GLY A 1 210 ? -61.728 13.676 80.297 1.00 40.00 210 GLY 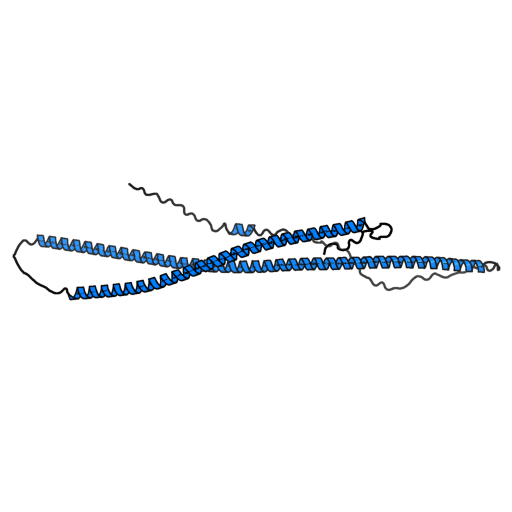A C 1
ATOM 1603 O O . GLY A 1 210 ? -62.621 12.851 80.446 1.00 40.00 210 GLY A O 1
ATOM 1604 N N . LEU A 1 211 ? -60.522 13.625 80.879 1.00 46.22 211 LEU A N 1
ATOM 1605 C CA . LEU A 1 211 ? -60.097 12.986 82.134 1.00 46.22 211 LEU A CA 1
ATOM 1606 C C . LEU A 1 211 ? -60.889 11.756 82.617 1.00 46.22 211 LEU A C 1
ATOM 1608 O O . LEU A 1 211 ? -61.995 11.915 83.122 1.00 46.22 211 LEU A O 1
ATOM 1612 N N . GLN A 1 212 ? -60.223 10.598 82.715 1.00 33.53 212 GLN A N 1
ATOM 1613 C CA . GLN A 1 212 ? -60.035 9.888 83.994 1.00 33.53 212 GLN A CA 1
ATOM 1614 C C . GLN A 1 212 ? -59.217 8.590 83.859 1.00 33.53 212 GLN A C 1
ATOM 1616 O O . GLN A 1 212 ? -59.329 7.856 82.887 1.00 33.53 212 GLN A O 1
ATOM 1621 N N . SER A 1 213 ? -58.528 8.285 84.964 1.00 36.38 213 SER A N 1
ATOM 1622 C CA . SER A 1 213 ? -58.363 6.944 85.546 1.00 36.38 213 SER A CA 1
ATOM 1623 C C . SER A 1 213 ? -57.046 6.177 85.343 1.00 36.38 213 SER A C 1
ATOM 1625 O O . SER A 1 213 ? -56.795 5.557 84.320 1.00 36.38 213 SER A O 1
ATOM 1627 N N . THR A 1 214 ? -56.279 6.176 86.442 1.00 30.89 214 THR A N 1
ATOM 1628 C CA . THR A 1 214 ? -55.739 5.007 87.173 1.00 30.89 214 THR A CA 1
ATOM 1629 C C . THR A 1 214 ? -54.898 3.955 86.441 1.00 30.89 214 THR A C 1
ATOM 1631 O O . THR A 1 214 ? -55.415 3.090 85.750 1.00 30.89 214 THR A O 1
ATOM 1634 N N . GLU A 1 215 ? -53.607 3.979 86.781 1.00 34.91 215 GLU A N 1
ATOM 1635 C CA . GLU A 1 215 ? -52.896 2.924 87.525 1.00 34.91 215 GLU A CA 1
ATOM 1636 C C . GLU A 1 215 ? -52.892 1.481 86.985 1.00 34.91 215 GLU A C 1
ATOM 1638 O O . GLU A 1 215 ? -53.877 0.758 87.064 1.00 34.91 215 GLU A O 1
ATOM 1643 N N . GLY A 1 216 ? -51.677 1.051 86.615 1.00 41.53 216 GLY A N 1
ATOM 1644 C CA . GLY A 1 216 ? -51.190 -0.325 86.720 1.00 41.53 216 GLY A CA 1
ATOM 1645 C C . GLY A 1 216 ? -51.556 -1.265 85.572 1.00 41.53 216 GLY A C 1
ATOM 1646 O O . GLY A 1 216 ? -52.721 -1.552 85.360 1.00 41.53 216 GLY A O 1
ATOM 1647 N N . GLN A 1 217 ? -50.550 -1.826 84.891 1.00 34.03 217 GLN A N 1
ATOM 1648 C CA . GLN A 1 217 ? -50.384 -3.284 84.791 1.00 34.03 217 GLN A CA 1
ATOM 1649 C C . GLN A 1 217 ? -49.066 -3.616 84.079 1.00 34.03 217 GLN A C 1
ATOM 1651 O O . GLN A 1 217 ? -48.793 -3.201 82.957 1.00 34.03 217 GLN A O 1
ATOM 1656 N N . HIS A 1 218 ? -48.258 -4.419 84.753 1.00 45.38 218 HIS A N 1
ATOM 1657 C CA . HIS A 1 218 ? -47.113 -5.123 84.205 1.00 45.38 218 HIS A CA 1
ATOM 1658 C C . HIS A 1 218 ? -47.623 -6.208 83.236 1.00 45.38 218 HIS A C 1
ATOM 1660 O O . HIS A 1 218 ? -48.279 -7.147 83.685 1.00 45.38 218 HIS A O 1
ATOM 1666 N N . VAL A 1 219 ? -47.302 -6.130 81.940 1.00 36.25 219 VAL A N 1
ATOM 1667 C CA . VAL A 1 219 ? -47.456 -7.262 81.010 1.00 36.25 219 VAL A CA 1
ATOM 1668 C C . VAL A 1 219 ? -46.117 -7.549 80.355 1.00 36.25 219 VAL A C 1
ATOM 1670 O O . VAL A 1 219 ? -45.529 -6.761 79.626 1.00 36.25 219 VAL A O 1
ATOM 1673 N N . LYS A 1 220 ? -45.630 -8.714 80.748 1.00 46.69 220 LYS A N 1
ATOM 1674 C CA . LYS A 1 220 ? -44.520 -9.462 80.204 1.00 46.69 220 LYS A CA 1
ATOM 1675 C C . LYS A 1 220 ? -45.059 -10.124 78.940 1.00 46.69 220 LYS A C 1
ATOM 1677 O O . LYS A 1 220 ? -45.932 -10.968 79.091 1.00 46.69 220 LYS A O 1
ATOM 1682 N N . ASP A 1 221 ? -44.528 -9.797 77.767 1.00 32.81 221 ASP A N 1
ATOM 1683 C CA . ASP A 1 221 ? -44.679 -10.670 76.605 1.00 32.81 221 ASP A CA 1
ATOM 1684 C C . ASP A 1 221 ? -43.330 -10.934 75.944 1.00 32.81 221 ASP A C 1
ATOM 1686 O O . ASP A 1 221 ? -42.559 -10.044 75.597 1.00 32.81 221 ASP A O 1
ATOM 1690 N N . LYS A 1 222 ? -43.025 -12.228 75.907 1.00 47.50 222 LYS A N 1
ATOM 1691 C CA . LYS A 1 222 ? -41.861 -12.854 75.304 1.00 47.50 222 LYS A CA 1
ATOM 1692 C C . LYS A 1 222 ? -42.324 -13.408 73.964 1.00 47.50 222 LYS A C 1
ATOM 1694 O O . LYS A 1 222 ? -42.738 -14.560 73.928 1.00 47.50 222 LYS A O 1
ATOM 1699 N N . THR A 1 223 ? -42.233 -12.632 72.894 1.00 48.31 223 THR A N 1
ATOM 1700 C CA . THR A 1 223 ? -42.427 -13.138 71.525 1.00 48.31 223 THR A CA 1
ATOM 1701 C C . THR A 1 223 ? -41.672 -12.267 70.520 1.00 48.31 223 THR A C 1
ATOM 1703 O O . THR A 1 223 ? -42.286 -11.661 69.658 1.00 48.31 223 THR A O 1
ATOM 1706 N N . GLU A 1 224 ? -40.344 -12.170 70.624 1.00 44.03 224 GLU A N 1
ATOM 1707 C CA . GLU A 1 224 ? -39.512 -11.542 69.571 1.00 44.03 224 GLU A CA 1
ATOM 1708 C C . GLU A 1 224 ? -38.187 -12.294 69.347 1.00 44.03 224 GLU A C 1
ATOM 1710 O O . GLU A 1 224 ? -37.186 -11.719 68.942 1.00 44.03 224 GLU A O 1
ATOM 1715 N N . THR A 1 225 ? -38.132 -13.600 69.627 1.00 46.75 225 THR A N 1
ATOM 1716 C CA . THR A 1 225 ? -36.908 -14.394 69.389 1.00 46.75 225 THR A CA 1
ATOM 1717 C C . THR A 1 225 ? -36.910 -15.177 68.077 1.00 46.75 225 THR A C 1
ATOM 1719 O O . THR A 1 225 ? -35.839 -15.571 67.639 1.00 46.75 225 THR A O 1
ATOM 1722 N N . GLU A 1 226 ? -38.056 -15.357 67.409 1.00 49.56 226 GLU A N 1
ATOM 1723 C CA . GLU A 1 226 ? -38.123 -16.118 66.144 1.00 49.56 226 GLU A CA 1
ATOM 1724 C C . GLU A 1 226 ? -37.934 -15.233 64.893 1.00 49.56 226 GLU A C 1
ATOM 1726 O O . GLU A 1 226 ? -37.347 -15.672 63.907 1.00 49.56 226 GLU A O 1
ATOM 1731 N N . GLU A 1 227 ? -38.332 -13.954 64.934 1.00 54.00 227 GLU A N 1
ATOM 1732 C CA . GLU A 1 227 ? -38.179 -13.032 63.792 1.00 54.00 227 GLU A CA 1
ATOM 1733 C C . GLU A 1 227 ? -36.722 -12.549 63.633 1.00 54.00 227 GLU A C 1
ATOM 1735 O O . GLU A 1 227 ? -36.204 -12.429 62.522 1.00 54.00 227 GLU A O 1
ATOM 1740 N N . SER A 1 228 ? -36.003 -12.371 64.749 1.00 59.34 228 SER A N 1
ATOM 1741 C CA . SER A 1 228 ? -34.582 -11.995 64.755 1.00 59.34 228 SER A CA 1
ATOM 1742 C C . SER A 1 228 ? -33.657 -13.107 64.247 1.00 59.34 228 SER A C 1
ATOM 1744 O O . SER A 1 228 ? -32.621 -12.814 63.652 1.00 59.34 228 SER A O 1
ATOM 1746 N N . GLU A 1 229 ? -34.021 -14.377 64.454 1.00 66.69 229 GLU A N 1
ATOM 1747 C CA . GLU A 1 229 ? -33.256 -15.531 63.963 1.00 66.69 229 GLU A CA 1
ATOM 1748 C C . GLU A 1 229 ? -33.394 -15.681 62.438 1.00 66.69 229 GLU A C 1
ATOM 1750 O O . GLU A 1 229 ? -32.401 -15.930 61.752 1.00 66.69 229 GLU A O 1
ATOM 1755 N N . GLY A 1 230 ? -34.586 -15.414 61.888 1.00 76.81 230 GLY A N 1
ATOM 1756 C CA . GLY A 1 230 ? -34.819 -15.345 60.441 1.00 76.81 230 GLY A CA 1
ATOM 1757 C C . GLY A 1 230 ? -34.050 -14.209 59.756 1.00 76.81 230 GLY A C 1
ATOM 1758 O O . GLY A 1 230 ? -33.424 -14.429 58.719 1.00 76.81 230 GLY A O 1
ATOM 1759 N N . ILE A 1 231 ? -34.020 -13.016 60.364 1.00 85.19 231 ILE A N 1
ATOM 1760 C CA . ILE A 1 231 ? -33.241 -11.867 59.863 1.00 85.19 231 ILE A CA 1
ATOM 1761 C C . ILE A 1 231 ? -31.736 -12.159 59.913 1.00 85.19 231 ILE A C 1
ATOM 1763 O O . ILE A 1 231 ? -31.011 -11.862 58.964 1.00 85.19 231 ILE A O 1
ATOM 1767 N N . LEU A 1 232 ? -31.252 -12.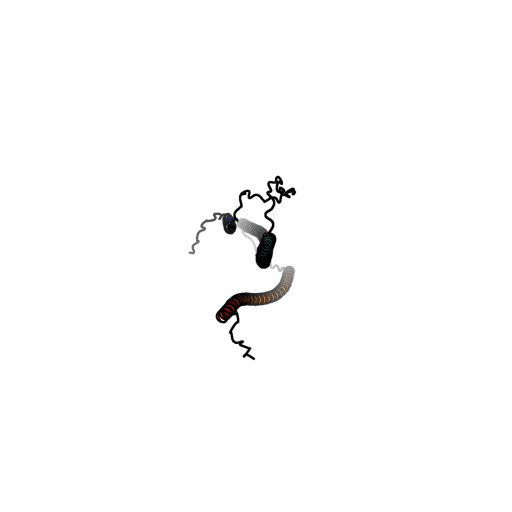766 61.002 1.00 85.75 232 LEU A N 1
ATOM 1768 C CA . LEU A 1 232 ? -29.848 -13.150 61.135 1.00 85.75 232 LEU A CA 1
ATOM 1769 C C . LEU A 1 232 ? -29.453 -14.200 60.089 1.00 85.75 232 LEU A C 1
ATOM 1771 O O . LEU A 1 232 ? -28.381 -14.100 59.495 1.00 85.75 232 LEU A O 1
ATOM 1775 N N . LYS A 1 233 ? -30.324 -15.182 59.837 1.00 90.19 233 LYS A N 1
ATOM 1776 C CA . LYS A 1 233 ? -30.115 -16.219 58.824 1.00 90.19 233 LYS A CA 1
ATOM 1777 C C . LYS A 1 233 ? -30.035 -15.632 57.410 1.00 90.19 233 LYS A C 1
ATOM 1779 O O . LYS A 1 233 ? -29.080 -15.935 56.700 1.00 90.19 233 LYS A O 1
ATOM 1784 N N . ASP A 1 234 ? -30.962 -14.745 57.042 1.00 93.12 234 ASP A N 1
ATOM 1785 C CA . ASP A 1 234 ? -30.951 -14.029 55.754 1.00 93.12 234 ASP A CA 1
ATOM 1786 C C . ASP A 1 234 ? -29.677 -13.182 55.578 1.00 93.12 234 ASP A C 1
ATOM 1788 O O . ASP A 1 234 ? -29.072 -13.153 54.504 1.00 93.12 234 ASP A O 1
ATOM 1792 N N . LEU A 1 235 ? -29.207 -12.540 56.652 1.00 92.62 235 LEU A N 1
ATOM 1793 C CA . LEU A 1 235 ? -27.969 -11.766 56.627 1.00 92.62 235 LEU A CA 1
ATOM 1794 C C . LEU A 1 235 ? -26.731 -12.655 56.419 1.00 92.62 235 LEU A C 1
ATOM 1796 O O . LEU A 1 235 ? -25.842 -12.294 55.649 1.00 92.62 235 LEU A O 1
ATOM 1800 N N . ILE A 1 236 ? -26.678 -13.822 57.068 1.00 93.69 236 ILE A N 1
ATOM 1801 C CA . ILE A 1 236 ? -25.598 -14.807 56.896 1.00 93.69 236 ILE A CA 1
ATOM 1802 C C . ILE A 1 236 ? -25.565 -15.332 55.454 1.00 93.69 236 ILE A C 1
ATOM 1804 O O . ILE A 1 236 ? -24.487 -15.432 54.860 1.00 93.69 236 ILE A O 1
ATOM 1808 N N . ASP A 1 237 ? -26.727 -15.630 54.873 1.00 95.00 237 ASP A N 1
ATOM 1809 C CA . ASP A 1 237 ? -26.822 -16.142 53.505 1.00 95.00 237 ASP A CA 1
ATOM 1810 C C . ASP A 1 237 ? -26.401 -15.063 52.482 1.00 95.00 237 ASP A C 1
ATOM 1812 O O . ASP A 1 237 ? -25.650 -15.354 51.548 1.00 95.00 237 ASP A O 1
ATOM 1816 N N . LYS A 1 238 ? -26.763 -13.790 52.708 1.00 95.88 238 LYS A N 1
ATOM 1817 C CA . LYS A 1 238 ? -26.289 -12.647 51.902 1.00 95.88 238 LYS A CA 1
ATOM 1818 C C . LYS A 1 238 ? -24.780 -12.445 51.991 1.00 95.88 238 LYS A C 1
ATOM 1820 O O . LYS A 1 238 ? -24.139 -12.272 50.960 1.00 95.88 238 LYS A O 1
ATOM 1825 N N . VAL A 1 239 ? -24.202 -12.492 53.193 1.00 96.38 239 VAL A N 1
ATOM 1826 C CA . VAL A 1 239 ? -22.742 -12.397 53.373 1.00 96.38 239 VAL A CA 1
ATOM 1827 C C . VAL A 1 239 ? -22.035 -13.550 52.657 1.00 96.38 239 VAL A C 1
ATOM 1829 O O . VAL A 1 239 ? -21.039 -13.318 51.982 1.00 96.38 239 VAL A O 1
ATOM 1832 N N . SER A 1 240 ? -22.584 -14.765 52.726 1.00 96.44 240 SER A N 1
ATOM 1833 C CA . SER A 1 240 ? -22.031 -15.930 52.020 1.00 96.44 240 SER A CA 1
ATOM 1834 C C . SER A 1 240 ? -22.112 -15.780 50.496 1.00 96.44 240 SER A C 1
ATOM 1836 O O . SER A 1 240 ? -21.178 -16.144 49.786 1.00 96.44 240 SER A O 1
ATOM 1838 N N . SER A 1 241 ? -23.209 -15.210 49.984 1.00 96.75 241 SER A N 1
ATOM 1839 C CA . SER A 1 241 ? -23.362 -14.899 48.558 1.00 96.75 241 SER A CA 1
ATOM 1840 C C . SER A 1 241 ? -22.357 -13.844 48.093 1.00 96.75 241 SER A C 1
ATOM 1842 O O . SER A 1 241 ? -21.750 -14.008 47.038 1.00 96.75 241 SER A O 1
ATOM 1844 N N . ILE A 1 242 ? -22.169 -12.779 48.878 1.00 97.00 242 ILE A N 1
ATOM 1845 C CA . ILE A 1 242 ? -21.197 -11.719 48.581 1.00 97.00 242 ILE A CA 1
ATOM 1846 C C . ILE A 1 242 ? -19.776 -12.289 48.588 1.00 97.00 242 ILE A C 1
ATOM 1848 O O . ILE A 1 242 ? -18.996 -11.974 47.696 1.00 97.00 242 ILE A O 1
ATOM 1852 N N . ASP A 1 243 ? -19.438 -13.156 49.546 1.00 96.50 243 ASP A N 1
ATOM 1853 C CA . ASP A 1 243 ? -18.113 -13.783 49.611 1.00 96.50 243 ASP A CA 1
ATOM 1854 C C . ASP A 1 243 ? -17.816 -14.622 48.356 1.00 96.50 243 ASP A C 1
ATOM 1856 O O . ASP A 1 243 ? -16.735 -14.521 47.775 1.00 96.50 243 ASP A O 1
ATOM 1860 N N . ALA A 1 244 ? -18.805 -15.378 47.864 1.00 96.44 244 ALA A N 1
ATOM 1861 C CA . ALA A 1 244 ? -18.672 -16.140 46.623 1.00 96.44 244 ALA A CA 1
ATOM 1862 C C . ALA A 1 244 ? -18.478 -15.237 45.388 1.00 96.44 244 ALA A C 1
ATOM 1864 O O . ALA A 1 244 ? -17.664 -15.549 44.516 1.00 96.44 244 ALA A O 1
ATOM 1865 N N . GLU A 1 245 ? -19.195 -14.113 45.316 1.00 97.06 245 GLU A N 1
ATOM 1866 C CA . GLU A 1 245 ? -19.057 -13.134 44.232 1.00 97.06 245 GLU A CA 1
ATOM 1867 C C . GLU A 1 245 ? -17.684 -12.448 44.258 1.00 97.06 245 GLU A C 1
ATOM 1869 O O . GLU A 1 245 ? -17.026 -12.330 43.222 1.00 97.06 245 GLU A O 1
ATOM 1874 N N . VAL A 1 246 ? -17.198 -12.075 45.446 1.00 96.88 246 VAL A N 1
ATOM 1875 C CA . VAL A 1 246 ? -15.861 -11.496 45.630 1.00 96.88 246 VAL A CA 1
ATOM 1876 C C . VAL A 1 246 ? -14.778 -12.475 45.179 1.00 96.88 246 VAL A C 1
ATOM 1878 O O . VAL A 1 246 ? -13.885 -12.083 44.431 1.00 96.88 246 VAL A O 1
ATOM 1881 N N . GLN A 1 247 ? -14.867 -13.755 45.555 1.00 97.50 247 GLN A N 1
ATOM 1882 C CA . GLN A 1 247 ? -13.886 -14.759 45.128 1.00 97.50 247 GLN A CA 1
ATOM 1883 C C . GLN A 1 247 ? -13.864 -14.958 43.604 1.00 97.50 247 GLN A C 1
ATOM 1885 O O . GLN A 1 247 ? -12.790 -15.144 43.023 1.00 97.50 247 GLN A O 1
ATOM 1890 N N . LEU A 1 248 ? -15.026 -14.898 42.943 1.00 97.56 248 LEU A N 1
ATOM 1891 C CA . LEU A 1 248 ? -15.106 -14.951 41.481 1.00 97.56 248 LEU A CA 1
ATOM 1892 C C . LEU A 1 248 ? -14.434 -13.733 40.838 1.00 97.56 248 LEU A C 1
ATOM 1894 O O . LEU A 1 248 ? -13.555 -13.906 39.991 1.00 97.56 248 LEU A O 1
ATOM 1898 N N . LEU A 1 249 ? -14.778 -12.524 41.288 1.00 96.50 249 LEU A N 1
ATOM 1899 C CA . LEU A 1 249 ? -14.203 -11.275 40.779 1.00 96.50 249 LEU A CA 1
ATOM 1900 C C . LEU A 1 249 ? -12.689 -11.194 41.004 1.00 96.50 249 LEU A C 1
ATOM 1902 O O . LEU A 1 249 ? -11.950 -10.749 40.128 1.00 96.50 249 LEU A O 1
ATOM 1906 N N . GLU A 1 250 ? -12.188 -11.666 42.146 1.00 97.38 250 GLU A N 1
ATOM 1907 C CA . GLU A 1 250 ? -10.747 -11.757 42.393 1.00 97.38 250 GLU A CA 1
ATOM 1908 C C . GLU A 1 250 ? -10.046 -12.722 41.427 1.00 97.38 250 GLU A C 1
ATOM 1910 O O . GLU A 1 250 ? -8.897 -12.489 41.034 1.00 97.38 250 GLU A O 1
ATOM 1915 N N . GLY A 1 251 ? -10.713 -13.817 41.055 1.00 97.31 251 GLY A N 1
ATOM 1916 C CA . GLY A 1 251 ? -10.226 -14.762 40.055 1.00 97.31 251 GLY A CA 1
ATOM 1917 C C . GLY A 1 251 ? -10.137 -14.132 38.665 1.00 97.31 251 GLY A C 1
ATOM 1918 O O . GLY A 1 251 ? -9.105 -14.255 37.999 1.00 97.31 251 GLY A O 1
ATOM 1919 N N . GLU A 1 252 ? -11.184 -13.417 38.256 1.00 97.00 252 GLU A N 1
ATOM 1920 C CA . GLU A 1 252 ? -11.228 -12.677 36.991 1.00 97.00 252 GLU A CA 1
ATOM 1921 C C . GLU A 1 252 ? -10.157 -11.584 36.946 1.00 97.00 252 GLU A C 1
ATOM 1923 O O . GLU A 1 252 ? -9.350 -11.556 36.019 1.00 97.00 252 GLU A O 1
ATOM 1928 N N . TYR A 1 253 ? -10.035 -10.777 38.001 1.00 97.00 253 TYR A N 1
ATOM 1929 C CA . TYR A 1 253 ? -9.018 -9.730 38.093 1.00 97.00 253 TYR A CA 1
ATOM 1930 C C . TYR A 1 253 ? -7.586 -10.275 37.963 1.00 97.00 253 TYR A C 1
ATOM 1932 O O . TYR A 1 253 ? -6.747 -9.695 37.272 1.00 97.00 253 TYR A O 1
ATOM 1940 N N . LYS A 1 254 ? -7.284 -11.420 38.592 1.00 98.06 254 LYS A N 1
ATOM 1941 C CA . LYS A 1 254 ? -5.968 -12.073 38.455 1.00 98.06 254 LYS A CA 1
ATOM 1942 C C . LYS A 1 254 ? -5.707 -12.537 37.024 1.00 98.06 254 LYS A C 1
ATOM 1944 O O . LYS A 1 254 ? -4.570 -12.449 36.561 1.00 98.06 254 LYS A O 1
ATOM 1949 N N . LYS A 1 255 ? -6.732 -13.039 36.334 1.00 97.94 255 LYS A N 1
ATOM 1950 C CA . LYS A 1 255 ? -6.624 -13.446 34.932 1.00 97.94 255 LYS A CA 1
ATOM 1951 C C . LYS A 1 255 ? -6.373 -12.236 34.031 1.00 97.94 255 LYS A C 1
ATOM 1953 O O . LYS A 1 255 ? -5.436 -12.270 33.237 1.00 97.94 255 LYS A O 1
ATOM 1958 N N . ASP A 1 256 ? -7.124 -11.160 34.227 1.00 97.31 256 ASP A N 1
ATOM 1959 C CA . ASP A 1 256 ? -6.962 -9.915 33.477 1.00 97.31 256 ASP A CA 1
ATOM 1960 C C . ASP A 1 256 ? -5.565 -9.313 33.664 1.00 97.31 256 ASP A C 1
ATOM 1962 O O . ASP A 1 256 ? -4.967 -8.815 32.710 1.00 97.31 256 ASP A O 1
ATOM 1966 N N . LEU A 1 257 ? -4.997 -9.408 34.871 1.00 97.19 257 LEU A N 1
ATOM 1967 C CA . LEU A 1 257 ? -3.635 -8.952 35.148 1.00 97.19 257 LEU A CA 1
ATOM 1968 C C . LEU A 1 257 ? -2.591 -9.720 34.314 1.00 97.19 257 LEU A C 1
ATOM 1970 O O . LEU A 1 257 ? -1.674 -9.114 33.757 1.00 97.19 257 LEU A O 1
ATOM 1974 N N . LEU A 1 258 ? -2.750 -11.042 34.188 1.00 98.00 258 LEU A N 1
ATOM 1975 C CA . LEU A 1 258 ? -1.874 -11.886 33.367 1.00 98.00 258 LEU A CA 1
ATOM 1976 C C . LEU A 1 258 ? -2.023 -11.578 31.873 1.00 98.00 258 LEU A C 1
ATOM 1978 O O . LEU A 1 258 ? -1.021 -11.478 31.159 1.00 98.00 258 LEU A O 1
ATOM 1982 N N . ASP A 1 259 ? -3.257 -11.407 31.402 1.00 97.38 259 ASP A N 1
ATOM 1983 C CA . ASP A 1 259 ? -3.534 -11.063 30.008 1.00 97.38 259 ASP A CA 1
ATOM 1984 C C . ASP A 1 259 ? -2.975 -9.673 29.665 1.00 97.38 259 ASP A C 1
ATOM 1986 O O . ASP A 1 259 ? -2.341 -9.495 28.621 1.00 97.38 259 ASP A O 1
ATOM 1990 N N . HIS A 1 260 ? -3.101 -8.706 30.576 1.00 96.19 260 HIS A N 1
ATOM 1991 C CA . HIS A 1 260 ? -2.501 -7.382 30.440 1.00 96.19 260 HIS A CA 1
ATOM 1992 C C . HIS A 1 260 ? -0.970 -7.450 30.320 1.00 96.19 260 HIS A C 1
ATOM 1994 O O . HIS A 1 260 ? -0.388 -6.821 29.430 1.00 96.19 260 HIS A O 1
ATOM 2000 N N . ASP A 1 261 ? -0.296 -8.223 31.175 1.00 97.62 261 ASP A N 1
ATOM 2001 C CA . ASP A 1 261 ? 1.162 -8.377 31.108 1.00 97.62 261 ASP A CA 1
ATOM 2002 C C . ASP A 1 261 ? 1.613 -9.060 29.811 1.00 97.62 261 ASP A C 1
ATOM 2004 O O . ASP A 1 261 ? 2.610 -8.651 29.203 1.00 97.62 261 ASP A O 1
ATOM 2008 N N . LYS A 1 262 ? 0.842 -10.035 29.319 1.00 98.06 262 LYS A N 1
ATOM 2009 C CA . LYS A 1 262 ? 1.086 -10.662 28.018 1.00 98.06 262 LYS A CA 1
ATOM 2010 C C . LYS A 1 262 ? 0.965 -9.654 26.872 1.00 98.06 262 LYS A C 1
ATOM 2012 O O . LYS A 1 262 ? 1.872 -9.569 26.043 1.00 98.06 262 LYS A O 1
ATOM 2017 N N . VAL A 1 263 ? -0.097 -8.847 26.852 1.00 97.56 263 VAL A N 1
ATOM 2018 C CA . VAL A 1 263 ? -0.288 -7.789 25.844 1.00 97.56 263 VAL A CA 1
ATOM 2019 C C . VAL A 1 263 ? 0.846 -6.765 25.905 1.00 97.56 263 VAL A C 1
ATOM 2021 O O . VAL A 1 263 ? 1.373 -6.359 24.867 1.00 97.56 263 VAL A O 1
ATOM 2024 N N . ARG A 1 264 ? 1.288 -6.379 27.108 1.00 97.69 264 ARG A N 1
ATOM 2025 C CA . ARG A 1 264 ? 2.423 -5.464 27.291 1.00 97.69 264 ARG A CA 1
ATOM 2026 C C . ARG A 1 264 ? 3.711 -6.037 26.687 1.00 97.69 264 ARG A C 1
ATOM 2028 O O . ARG A 1 264 ? 4.452 -5.310 26.021 1.00 97.69 264 ARG A O 1
ATOM 2035 N N . GLN A 1 265 ? 3.962 -7.332 26.869 1.00 97.94 265 GLN A N 1
ATOM 2036 C CA . GLN A 1 265 ? 5.123 -8.016 26.297 1.00 97.94 265 GLN A CA 1
ATOM 2037 C C . GLN A 1 265 ? 5.047 -8.121 24.764 1.00 97.94 265 GLN A C 1
ATOM 2039 O O . GLN A 1 265 ? 6.050 -7.910 24.073 1.00 97.94 265 GLN A O 1
ATOM 2044 N N . GLU A 1 266 ? 3.869 -8.423 24.215 1.00 97.12 266 GLU A N 1
ATOM 2045 C CA . GLU A 1 266 ? 3.636 -8.466 22.768 1.00 97.12 266 GLU A CA 1
ATOM 2046 C C . GLU A 1 266 ? 3.833 -7.089 22.125 1.00 97.12 266 GLU A C 1
ATOM 2048 O O . GLU A 1 266 ? 4.501 -6.979 21.093 1.00 97.12 266 GLU A O 1
ATOM 2053 N N . LEU A 1 267 ? 3.344 -6.026 22.771 1.00 96.12 267 LEU A N 1
ATOM 2054 C CA . LEU A 1 267 ? 3.539 -4.652 22.319 1.00 96.12 267 LEU A CA 1
ATOM 2055 C C . LEU A 1 267 ? 5.027 -4.283 22.258 1.00 96.12 267 LEU A C 1
ATOM 2057 O O . LEU A 1 267 ? 5.476 -3.742 21.246 1.00 96.12 267 LEU A O 1
ATOM 2061 N N . ALA A 1 268 ? 5.804 -4.622 23.291 1.00 96.81 268 ALA A N 1
ATOM 2062 C CA . ALA A 1 268 ? 7.247 -4.382 23.309 1.00 96.81 268 ALA A CA 1
ATOM 2063 C C . ALA A 1 268 ? 7.968 -5.122 22.165 1.00 96.81 268 ALA A C 1
ATOM 2065 O O . ALA A 1 268 ? 8.835 -4.556 21.496 1.00 96.81 268 ALA A O 1
ATOM 2066 N N . ASN A 1 269 ? 7.572 -6.366 21.878 1.00 97.56 269 ASN A N 1
ATOM 2067 C CA . ASN A 1 269 ? 8.119 -7.143 20.764 1.00 97.56 269 ASN A CA 1
ATOM 2068 C C . ASN A 1 269 ? 7.782 -6.507 19.402 1.00 97.56 269 ASN A C 1
ATOM 2070 O O . ASN A 1 269 ? 8.648 -6.372 18.537 1.00 97.56 269 ASN A O 1
ATOM 2074 N N . ILE A 1 270 ? 6.536 -6.064 19.210 1.00 96.62 270 ILE A N 1
ATOM 2075 C CA . ILE A 1 270 ? 6.111 -5.383 17.979 1.00 96.62 270 ILE A CA 1
ATOM 2076 C C . ILE A 1 270 ? 6.873 -4.065 17.791 1.00 96.62 270 ILE A C 1
ATOM 2078 O O . ILE A 1 270 ? 7.314 -3.770 16.679 1.00 96.62 270 ILE A O 1
ATOM 2082 N N . GLN A 1 271 ? 7.073 -3.290 18.858 1.00 96.81 271 GLN A N 1
ATOM 2083 C CA . GLN A 1 271 ? 7.860 -2.056 18.811 1.00 96.81 271 GLN A CA 1
ATOM 2084 C C . GLN A 1 271 ? 9.322 -2.326 18.429 1.00 96.81 271 GLN A C 1
ATOM 2086 O O . GLN A 1 271 ? 9.852 -1.644 17.553 1.00 96.81 271 GLN A O 1
ATOM 2091 N N . ALA A 1 272 ? 9.949 -3.360 18.999 1.00 96.88 272 ALA A N 1
ATOM 2092 C CA . ALA A 1 272 ? 11.307 -3.761 18.632 1.00 96.88 272 ALA A CA 1
ATOM 2093 C C . ALA A 1 272 ? 11.407 -4.193 17.157 1.00 96.88 272 ALA A C 1
ATOM 2095 O O . ALA A 1 272 ? 12.317 -3.772 16.442 1.00 96.88 272 ALA A O 1
ATOM 2096 N N . LYS A 1 273 ? 10.438 -4.979 16.666 1.00 95.75 273 LYS A N 1
ATOM 2097 C CA . LYS A 1 273 ? 10.370 -5.382 15.250 1.00 95.75 273 LYS A CA 1
ATOM 2098 C C . LYS A 1 273 ? 10.189 -4.191 14.314 1.00 95.75 273 LYS A C 1
ATOM 2100 O O . LYS A 1 273 ? 10.811 -4.161 13.256 1.00 95.75 273 LYS A O 1
ATOM 2105 N N . ARG A 1 274 ? 9.368 -3.208 14.698 1.00 96.38 274 ARG A N 1
ATOM 2106 C CA . ARG A 1 274 ? 9.201 -1.966 13.935 1.00 96.38 274 ARG A CA 1
ATOM 2107 C C . ARG A 1 274 ? 10.523 -1.209 13.827 1.00 96.38 274 ARG A C 1
ATOM 2109 O O . ARG A 1 274 ? 10.921 -0.886 12.715 1.00 96.38 274 ARG A O 1
ATOM 2116 N N . ALA A 1 275 ? 11.207 -0.981 14.949 1.00 97.00 275 ALA A N 1
ATOM 2117 C CA . ALA A 1 275 ? 12.486 -0.271 14.960 1.00 97.00 275 ALA A CA 1
ATOM 2118 C C . ALA A 1 275 ? 13.537 -0.972 14.080 1.00 97.00 275 ALA A C 1
ATOM 2120 O O . ALA A 1 275 ? 14.254 -0.323 13.321 1.00 97.00 275 ALA A O 1
ATOM 2121 N N . LEU A 1 276 ? 13.581 -2.310 14.117 1.00 97.81 276 LEU A N 1
ATOM 2122 C CA . LEU A 1 276 ? 14.447 -3.092 13.236 1.00 97.81 276 LEU A CA 1
ATOM 2123 C C . LEU A 1 276 ? 14.082 -2.909 11.756 1.00 97.81 276 LEU A C 1
ATOM 2125 O O . LEU A 1 276 ? 14.965 -2.726 10.923 1.00 97.81 276 LEU A O 1
ATOM 2129 N N . MET A 1 277 ? 12.792 -2.952 11.417 1.00 97.81 277 MET A N 1
ATOM 2130 C CA . MET A 1 277 ? 12.332 -2.768 10.040 1.00 97.81 277 MET A CA 1
ATOM 2131 C C . MET A 1 277 ? 12.660 -1.366 9.510 1.00 97.81 277 MET A C 1
ATOM 2133 O O . MET A 1 277 ? 13.092 -1.239 8.367 1.00 97.81 277 MET A O 1
ATOM 2137 N N . GLU A 1 278 ? 12.509 -0.330 10.337 1.00 97.19 278 GLU A N 1
ATOM 2138 C CA . GLU A 1 278 ? 12.906 1.045 10.008 1.00 97.19 278 GLU A CA 1
ATOM 2139 C C . GLU A 1 278 ? 14.412 1.144 9.723 1.00 97.19 278 GLU A C 1
ATOM 2141 O O . GLU A 1 278 ? 14.798 1.698 8.693 1.00 97.19 278 GLU A O 1
ATOM 2146 N N . ALA A 1 279 ? 15.257 0.526 10.556 1.00 97.38 279 ALA A N 1
ATOM 2147 C CA . ALA A 1 279 ? 16.701 0.478 10.325 1.00 97.38 279 ALA A CA 1
ATOM 2148 C C . ALA A 1 279 ? 17.062 -0.250 9.016 1.00 97.38 279 ALA A C 1
ATOM 2150 O O . ALA A 1 279 ? 17.850 0.256 8.222 1.00 97.38 279 ALA A O 1
ATOM 2151 N N . VAL A 1 280 ? 16.442 -1.404 8.741 1.00 97.44 280 VAL A N 1
ATOM 2152 C CA . VAL A 1 280 ? 16.674 -2.165 7.498 1.00 97.44 280 VAL A CA 1
ATOM 2153 C C . VAL A 1 280 ? 16.272 -1.363 6.260 1.00 97.44 280 VAL A C 1
ATOM 2155 O O . VAL A 1 280 ? 16.960 -1.428 5.238 1.00 97.44 280 VAL A O 1
ATOM 2158 N N . MET A 1 281 ? 15.174 -0.606 6.323 1.00 97.44 281 MET A N 1
ATOM 2159 C CA . MET A 1 281 ? 14.757 0.256 5.215 1.00 97.44 281 MET A CA 1
ATOM 2160 C C . MET A 1 281 ? 15.774 1.367 4.941 1.00 97.44 281 MET A C 1
ATOM 2162 O O . MET A 1 281 ? 16.079 1.624 3.774 1.00 97.44 281 MET A O 1
ATOM 2166 N N . GLU A 1 282 ? 16.321 1.993 5.984 1.00 97.75 282 GLU A N 1
ATOM 2167 C CA . GLU A 1 282 ? 17.328 3.045 5.826 1.00 97.75 282 GLU A CA 1
ATOM 2168 C C . GLU A 1 282 ? 18.641 2.487 5.258 1.00 97.75 282 GLU A C 1
ATOM 2170 O O . GLU A 1 282 ? 19.149 3.006 4.265 1.00 97.75 282 GLU A O 1
ATOM 2175 N N . GLU A 1 283 ? 19.136 1.365 5.785 1.00 96.25 283 GLU A N 1
ATOM 2176 C CA . GLU A 1 283 ? 20.322 0.681 5.245 1.00 96.25 283 GLU A CA 1
ATOM 2177 C C . GLU A 1 283 ? 20.119 0.252 3.783 1.00 96.25 283 GLU A C 1
ATOM 2179 O O . GLU A 1 283 ? 20.991 0.433 2.934 1.00 96.25 283 GLU A O 1
ATOM 2184 N N . SER A 1 284 ? 18.929 -0.245 3.432 1.00 95.81 284 SER A N 1
ATOM 2185 C CA . SER A 1 284 ? 18.601 -0.621 2.048 1.00 95.81 284 SER A CA 1
ATOM 2186 C C . SER A 1 284 ? 18.621 0.582 1.102 1.00 95.81 284 SER A C 1
ATOM 2188 O O . SER A 1 284 ? 19.040 0.472 -0.056 1.00 95.81 284 SER A O 1
ATOM 2190 N N . LYS A 1 285 ? 18.178 1.747 1.583 1.00 97.56 285 LYS A N 1
ATOM 2191 C CA . LYS A 1 285 ? 18.234 3.000 0.830 1.00 97.56 285 LYS A CA 1
ATOM 2192 C C . LYS A 1 285 ? 19.683 3.438 0.614 1.00 97.56 285 LYS A C 1
ATOM 2194 O O . LYS A 1 285 ? 20.050 3.736 -0.523 1.00 97.56 285 LYS A O 1
ATOM 2199 N N . GLN A 1 286 ? 20.510 3.398 1.658 1.00 97.75 286 GLN A N 1
ATOM 2200 C CA . GLN A 1 286 ? 21.938 3.709 1.559 1.00 97.75 286 GLN A CA 1
ATOM 2201 C C . GLN A 1 286 ? 22.656 2.767 0.587 1.00 97.75 286 GLN A C 1
ATOM 2203 O O . GLN A 1 286 ? 23.405 3.222 -0.277 1.00 97.75 286 GLN A O 1
ATOM 2208 N N . LEU A 1 287 ? 22.367 1.465 0.648 1.00 97.56 287 LEU A N 1
ATOM 2209 C CA . LEU A 1 287 ? 22.929 0.474 -0.268 1.00 97.56 287 LEU A CA 1
ATOM 2210 C C . LEU A 1 287 ? 22.587 0.798 -1.731 1.00 97.56 287 LEU A C 1
ATOM 2212 O O . LEU A 1 287 ? 23.450 0.729 -2.608 1.00 97.56 287 LEU A O 1
ATOM 2216 N N . LYS A 1 288 ? 21.339 1.199 -2.002 1.00 96.69 288 LYS A N 1
ATOM 2217 C CA . LYS A 1 288 ? 20.902 1.612 -3.341 1.00 96.69 288 LYS A CA 1
ATOM 2218 C C . LYS A 1 288 ? 21.638 2.866 -3.822 1.00 96.69 288 LYS A C 1
ATOM 2220 O O . LYS A 1 288 ? 22.035 2.926 -4.986 1.00 96.69 288 LYS A O 1
ATOM 2225 N N . GLU A 1 289 ? 21.846 3.848 -2.947 1.00 97.75 289 GLU A N 1
ATOM 2226 C CA . GLU A 1 289 ? 22.617 5.055 -3.268 1.00 97.75 289 GLU A CA 1
ATOM 2227 C C . GLU A 1 289 ? 24.089 4.736 -3.568 1.00 97.75 289 GLU A C 1
ATOM 2229 O O . GLU A 1 289 ? 24.627 5.218 -4.569 1.00 97.75 289 GLU A O 1
ATOM 2234 N N . ILE A 1 290 ? 24.732 3.889 -2.757 1.00 97.62 290 ILE A N 1
ATOM 2235 C CA . ILE A 1 290 ? 26.111 3.431 -2.987 1.00 97.62 290 ILE A CA 1
ATOM 2236 C C . ILE A 1 290 ? 26.206 2.673 -4.313 1.00 97.62 290 ILE A C 1
ATOM 2238 O O . ILE A 1 290 ? 27.102 2.955 -5.109 1.00 97.62 290 ILE A O 1
ATOM 2242 N N . GLY A 1 291 ? 25.263 1.769 -4.595 1.00 96.56 291 GLY A N 1
ATOM 2243 C CA . GLY A 1 291 ? 25.197 1.048 -5.867 1.00 96.56 291 GLY A CA 1
ATOM 2244 C C . GLY A 1 291 ? 25.097 1.988 -7.073 1.00 96.56 291 GLY A C 1
ATOM 2245 O O . GLY A 1 291 ? 25.787 1.788 -8.072 1.00 96.56 291 GLY A O 1
ATOM 2246 N N . GLY A 1 292 ? 24.314 3.067 -6.957 1.00 96.75 292 GLY A N 1
ATOM 2247 C CA . GLY A 1 292 ? 24.248 4.123 -7.970 1.00 96.75 292 GLY A CA 1
ATOM 2248 C C . GLY A 1 292 ? 25.590 4.832 -8.179 1.00 96.75 292 GLY A C 1
ATOM 2249 O O . GLY A 1 292 ? 26.046 4.966 -9.314 1.00 96.75 292 GLY A O 1
ATOM 2250 N N . ARG A 1 293 ? 26.269 5.232 -7.095 1.00 96.94 293 ARG A N 1
ATOM 2251 C CA . ARG A 1 293 ? 27.598 5.870 -7.173 1.00 96.94 293 ARG A CA 1
ATOM 2252 C C . ARG A 1 293 ? 28.655 4.940 -7.773 1.00 96.94 293 ARG A C 1
ATOM 2254 O O . ARG A 1 293 ? 29.470 5.393 -8.572 1.00 96.94 293 ARG A O 1
ATOM 2261 N N . ALA A 1 294 ? 28.629 3.655 -7.424 1.00 96.44 294 ALA A N 1
ATOM 2262 C CA . ALA A 1 294 ? 29.542 2.655 -7.971 1.00 96.44 294 ALA A CA 1
ATOM 2263 C C . ALA A 1 294 ? 29.344 2.468 -9.484 1.00 96.44 294 ALA A C 1
ATOM 2265 O O . ALA A 1 294 ? 30.321 2.401 -10.229 1.00 96.44 294 ALA A O 1
ATOM 2266 N N . ALA A 1 295 ? 28.092 2.452 -9.953 1.00 96.69 295 ALA A N 1
ATOM 2267 C CA . ALA A 1 295 ? 27.787 2.372 -11.379 1.00 96.69 295 ALA A CA 1
ATOM 2268 C C . ALA A 1 295 ? 28.289 3.605 -12.153 1.00 96.69 295 ALA A C 1
ATOM 2270 O O . ALA A 1 295 ? 28.853 3.459 -13.237 1.00 96.69 295 ALA A O 1
ATOM 2271 N N . GLU A 1 296 ? 28.134 4.811 -11.599 1.00 97.00 296 GLU A N 1
ATOM 2272 C CA . GLU A 1 296 ? 28.687 6.029 -12.206 1.00 97.00 296 GLU A CA 1
ATOM 2273 C C . GLU A 1 296 ? 30.218 6.012 -12.237 1.00 97.00 296 GLU A C 1
ATOM 2275 O O . GLU A 1 296 ? 30.819 6.317 -13.268 1.00 97.00 296 GLU A O 1
ATOM 2280 N N . LEU A 1 297 ? 30.866 5.572 -11.155 1.00 96.94 297 LEU A N 1
ATOM 2281 C CA . LEU A 1 297 ? 32.321 5.429 -11.123 1.00 96.94 297 LEU A CA 1
ATOM 2282 C C . LEU A 1 297 ? 32.818 4.435 -12.184 1.00 96.94 297 LEU A C 1
ATOM 2284 O O . LEU A 1 297 ? 33.806 4.710 -12.863 1.00 96.94 297 LEU A O 1
ATOM 2288 N N . ALA A 1 298 ? 32.114 3.317 -12.380 1.00 96.31 298 ALA A N 1
ATOM 2289 C CA . ALA A 1 298 ? 32.447 2.340 -13.413 1.00 96.31 298 ALA A CA 1
ATOM 2290 C C . ALA A 1 298 ? 32.353 2.933 -14.831 1.00 96.31 298 ALA A C 1
ATOM 2292 O O . ALA A 1 298 ? 33.220 2.663 -15.663 1.00 96.31 298 ALA A O 1
ATOM 2293 N N . LYS A 1 299 ? 31.353 3.786 -15.104 1.00 97.00 299 LYS A N 1
ATOM 2294 C CA . LYS A 1 299 ? 31.246 4.510 -16.386 1.00 97.00 299 LYS A CA 1
ATOM 2295 C C . LYS A 1 299 ? 32.415 5.470 -16.593 1.00 97.00 299 LYS A C 1
ATOM 2297 O O . LYS A 1 299 ? 32.989 5.495 -17.679 1.00 97.00 299 LYS A O 1
ATOM 2302 N N . VAL A 1 300 ? 32.780 6.237 -15.561 1.00 97.06 300 VAL A N 1
ATOM 2303 C CA . VAL A 1 300 ? 33.935 7.149 -15.614 1.00 97.06 300 VAL A CA 1
ATOM 2304 C C . VAL A 1 300 ? 35.220 6.368 -15.880 1.00 97.06 300 VAL A C 1
ATOM 2306 O O . VAL A 1 300 ? 35.995 6.751 -16.751 1.00 97.06 300 VAL A O 1
ATOM 2309 N N . HIS A 1 301 ? 35.421 5.245 -15.187 1.00 95.38 301 HIS A N 1
ATOM 2310 C CA . HIS A 1 301 ? 36.580 4.384 -15.397 1.00 95.38 301 HIS A CA 1
ATOM 2311 C C . HIS A 1 301 ? 36.630 3.835 -16.829 1.00 95.38 301 HIS A C 1
ATOM 2313 O O . HIS A 1 301 ? 37.663 3.939 -17.483 1.00 95.38 301 HIS A O 1
ATOM 2319 N N . ALA A 1 302 ? 35.518 3.308 -17.351 1.00 95.00 302 ALA A N 1
ATOM 2320 C CA . ALA A 1 302 ? 35.444 2.823 -18.729 1.00 95.00 302 ALA A CA 1
ATOM 2321 C C . ALA A 1 302 ? 35.769 3.931 -19.748 1.00 95.00 302 ALA A C 1
ATOM 2323 O O . ALA A 1 302 ? 36.591 3.724 -20.638 1.00 95.00 302 ALA A O 1
ATOM 2324 N N . SER A 1 303 ? 35.205 5.131 -19.568 1.00 95.81 303 SER A N 1
ATOM 2325 C CA . SER A 1 303 ? 35.501 6.287 -20.422 1.00 95.81 303 SER A CA 1
ATOM 2326 C C . SER A 1 303 ? 36.975 6.692 -20.367 1.00 95.81 303 SER A C 1
ATOM 2328 O O . SER A 1 303 ? 37.537 7.069 -21.392 1.00 95.81 303 SER A O 1
ATOM 2330 N N . LEU A 1 304 ? 37.602 6.638 -19.190 1.00 95.31 304 LEU A N 1
ATOM 2331 C CA . LEU A 1 304 ? 39.017 6.963 -19.032 1.00 95.31 304 LEU A CA 1
ATOM 2332 C C . LEU A 1 304 ? 39.910 5.927 -19.726 1.00 95.31 304 LEU A C 1
ATOM 2334 O O . LEU A 1 304 ? 40.877 6.305 -20.383 1.00 95.31 304 LEU A O 1
ATOM 2338 N N . VAL A 1 305 ? 39.573 4.638 -19.614 1.00 91.81 305 VAL A N 1
ATOM 2339 C CA . VAL A 1 305 ? 40.282 3.554 -20.311 1.00 91.81 305 VAL A CA 1
ATOM 2340 C C . VAL A 1 305 ? 40.205 3.744 -21.825 1.00 91.81 305 VAL A C 1
ATOM 2342 O O . VAL A 1 305 ? 41.233 3.660 -22.494 1.00 91.81 305 VAL A O 1
ATOM 2345 N N . GLU A 1 306 ? 39.027 4.057 -22.369 1.00 91.50 306 GLU A N 1
ATOM 2346 C CA . GLU A 1 306 ? 38.874 4.345 -23.801 1.00 91.50 306 GLU A CA 1
ATOM 2347 C C . GLU A 1 306 ? 39.697 5.561 -24.242 1.00 91.50 306 GLU A C 1
ATOM 2349 O O . GLU A 1 306 ? 40.343 5.526 -25.290 1.00 91.50 306 GLU A O 1
ATOM 2354 N N . GLU A 1 307 ? 39.694 6.635 -23.451 1.00 93.12 307 GLU A N 1
ATOM 2355 C CA . GLU A 1 307 ? 40.439 7.855 -23.761 1.00 93.12 307 GLU A CA 1
ATOM 2356 C C . GLU A 1 307 ? 41.956 7.610 -23.743 1.00 93.12 307 GLU A C 1
ATOM 2358 O O . GLU A 1 307 ? 42.660 8.007 -24.673 1.00 93.12 307 GLU A O 1
ATOM 2363 N N . LEU A 1 308 ? 42.459 6.876 -22.744 1.00 89.75 308 LEU A N 1
ATOM 2364 C CA . LEU A 1 308 ? 43.853 6.430 -22.702 1.00 89.75 308 LEU A CA 1
ATOM 2365 C C . LEU A 1 308 ? 44.183 5.555 -23.913 1.00 89.75 308 LEU A C 1
ATOM 2367 O O . LEU A 1 308 ? 45.176 5.787 -24.599 1.00 89.75 308 LEU A O 1
ATOM 2371 N N . GLN A 1 309 ? 43.329 4.590 -24.245 1.00 88.12 309 GLN A N 1
ATOM 2372 C CA . GLN A 1 309 ? 43.544 3.739 -25.409 1.00 88.12 309 GLN A CA 1
ATOM 2373 C C . GLN A 1 309 ? 43.630 4.557 -26.707 1.00 88.12 309 GLN A C 1
ATOM 2375 O O . GLN A 1 309 ? 44.504 4.292 -27.535 1.00 88.12 309 GLN A O 1
ATOM 2380 N N . ARG A 1 310 ? 42.799 5.595 -26.875 1.00 88.31 310 ARG A N 1
ATOM 2381 C CA . ARG A 1 310 ? 42.893 6.520 -28.019 1.00 88.31 310 ARG A CA 1
ATOM 2382 C C . ARG A 1 310 ? 44.212 7.288 -28.040 1.00 88.31 310 ARG A C 1
ATOM 2384 O O . ARG A 1 310 ? 44.830 7.363 -29.097 1.00 88.31 310 ARG A O 1
ATOM 2391 N N . GLN A 1 311 ? 44.652 7.833 -26.905 1.00 88.31 311 GLN A N 1
ATOM 2392 C CA . GLN A 1 311 ? 45.874 8.645 -26.828 1.00 88.31 311 GLN A CA 1
ATOM 2393 C C . GLN A 1 311 ? 47.145 7.863 -27.176 1.00 88.31 311 GLN A C 1
ATOM 2395 O O . GLN A 1 311 ? 48.070 8.421 -27.763 1.00 88.31 311 GLN A O 1
ATOM 2400 N N . TYR A 1 312 ? 47.189 6.574 -26.845 1.00 86.06 312 TYR A N 1
ATOM 2401 C CA . TYR A 1 312 ? 48.359 5.725 -27.080 1.00 86.06 312 TYR A CA 1
ATOM 2402 C C . TYR A 1 312 ? 48.294 4.920 -28.384 1.00 86.06 312 TYR A C 1
ATOM 2404 O O . TYR A 1 312 ? 49.260 4.240 -28.741 1.00 86.06 312 TYR A O 1
ATOM 2412 N N . THR A 1 313 ? 47.194 5.010 -29.131 1.00 87.38 313 THR A N 1
ATOM 2413 C CA . THR A 1 313 ? 47.081 4.378 -30.447 1.00 87.38 313 THR A CA 1
ATOM 2414 C C . THR A 1 313 ? 47.761 5.241 -31.510 1.00 87.38 313 THR A C 1
ATOM 2416 O O . THR A 1 313 ? 47.415 6.404 -31.704 1.00 87.38 313 THR A O 1
ATOM 2419 N N . CYS A 1 314 ? 48.734 4.676 -32.231 1.00 83.81 314 CYS A N 1
ATOM 2420 C CA . CYS A 1 314 ? 49.429 5.384 -33.304 1.00 83.81 314 CYS A CA 1
ATOM 2421 C C . CYS A 1 314 ? 48.465 5.715 -34.463 1.00 83.81 314 CYS A C 1
ATOM 2423 O O . CYS A 1 314 ? 47.909 4.789 -35.059 1.00 83.81 314 CYS A O 1
ATOM 2425 N N . PRO A 1 315 ? 48.322 6.987 -34.882 1.00 81.75 315 PRO A N 1
ATOM 2426 C CA . PRO A 1 315 ? 47.402 7.367 -35.959 1.00 81.75 315 PRO A CA 1
ATOM 2427 C C . PRO A 1 315 ? 47.745 6.757 -37.327 1.00 81.75 315 PRO A C 1
ATOM 2429 O O . PRO A 1 315 ? 46.874 6.634 -38.182 1.00 81.75 315 PRO A O 1
ATOM 2432 N N . GLY A 1 316 ? 49.016 6.406 -37.555 1.00 83.88 316 GLY A N 1
ATOM 2433 C CA . GLY A 1 316 ? 49.498 5.917 -38.850 1.00 83.88 316 GLY A CA 1
ATOM 2434 C C . GLY A 1 316 ? 49.335 4.411 -39.065 1.00 83.88 316 GLY A C 1
ATOM 2435 O O . GLY A 1 316 ? 49.142 3.982 -40.199 1.00 83.88 316 GLY A O 1
ATOM 2436 N N . CYS A 1 317 ? 49.414 3.604 -38.002 1.00 87.44 317 CYS A N 1
ATOM 2437 C CA . CYS A 1 317 ? 49.358 2.139 -38.099 1.00 87.44 317 CYS A CA 1
ATOM 2438 C C . CYS A 1 317 ? 48.342 1.472 -37.159 1.00 87.44 317 CYS A C 1
ATOM 2440 O O . CYS A 1 317 ? 48.161 0.261 -37.240 1.00 87.44 317 CYS A O 1
ATOM 2442 N N . GLY A 1 318 ? 47.677 2.228 -36.278 1.00 79.88 318 GLY A N 1
ATOM 2443 C CA . GLY A 1 318 ? 46.636 1.718 -35.380 1.00 79.88 318 GLY A CA 1
ATOM 2444 C C . GLY A 1 318 ? 47.140 0.837 -34.232 1.00 79.88 318 GLY A C 1
ATOM 2445 O O . GLY A 1 318 ? 46.330 0.268 -33.506 1.00 79.88 318 GLY A O 1
ATOM 2446 N N . VAL A 1 319 ? 48.457 0.707 -34.050 1.00 84.62 319 VAL A N 1
ATOM 2447 C CA . VAL A 1 319 ? 49.039 -0.064 -32.943 1.00 84.62 319 VAL A CA 1
ATOM 2448 C C . VAL A 1 319 ? 48.935 0.741 -31.646 1.00 84.62 319 VAL A C 1
ATOM 2450 O O . VAL A 1 319 ? 49.324 1.910 -31.610 1.00 84.62 319 VAL A O 1
ATOM 2453 N N . ASN A 1 320 ? 48.411 0.114 -30.589 1.00 79.50 320 ASN A N 1
ATOM 2454 C CA . ASN A 1 320 ? 48.384 0.680 -29.243 1.00 79.50 320 ASN A CA 1
ATOM 2455 C C . ASN A 1 320 ? 49.767 0.527 -28.593 1.00 79.50 320 ASN A C 1
ATOM 2457 O O . ASN A 1 320 ? 50.234 -0.591 -28.394 1.00 79.50 320 ASN A O 1
ATOM 2461 N N . ASN A 1 321 ? 50.406 1.652 -28.273 1.00 80.94 321 ASN A N 1
ATOM 2462 C CA . ASN A 1 321 ? 51.734 1.706 -27.660 1.00 80.94 321 ASN A CA 1
ATOM 2463 C C . ASN A 1 321 ? 51.693 1.738 -26.122 1.00 80.94 321 ASN A C 1
ATOM 2465 O O . ASN A 1 321 ? 52.718 2.006 -25.495 1.00 80.94 321 ASN A O 1
ATOM 2469 N N . MET A 1 322 ? 50.531 1.506 -25.501 1.00 77.25 322 MET A N 1
ATOM 2470 C CA . MET A 1 322 ? 50.452 1.322 -24.051 1.00 77.25 322 MET A CA 1
ATOM 2471 C C . MET A 1 322 ? 51.324 0.132 -23.629 1.00 77.25 322 MET A C 1
ATOM 2473 O O . MET A 1 322 ? 51.139 -0.965 -24.163 1.00 77.25 322 MET A O 1
ATOM 2477 N N . PRO A 1 323 ? 52.240 0.300 -22.659 1.00 63.12 323 PRO A N 1
ATOM 2478 C CA . PRO A 1 323 ? 52.881 -0.846 -22.034 1.00 63.12 323 PRO A CA 1
ATOM 2479 C C . PRO A 1 323 ? 51.799 -1.699 -21.361 1.00 63.12 323 PRO A C 1
ATOM 2481 O O . PRO A 1 323 ? 50.927 -1.169 -20.669 1.00 63.12 323 PRO A O 1
ATOM 2484 N N . VAL A 1 324 ? 51.841 -3.015 -21.580 1.00 57.81 324 VAL A N 1
ATOM 2485 C CA . VAL A 1 324 ? 50.990 -3.961 -20.851 1.00 57.81 324 VAL A CA 1
ATOM 2486 C C . VAL A 1 324 ? 51.398 -3.871 -19.383 1.00 57.81 324 VAL A C 1
ATOM 2488 O O . VAL A 1 324 ? 52.467 -4.338 -19.000 1.00 57.81 324 VAL A O 1
ATOM 2491 N N . LEU A 1 325 ? 50.581 -3.204 -18.571 1.00 54.00 325 LEU A N 1
ATOM 2492 C CA . LEU A 1 325 ? 50.718 -3.230 -17.121 1.00 54.00 325 LEU A CA 1
ATOM 2493 C C . LEU A 1 325 ? 50.141 -4.566 -16.645 1.00 54.00 325 LEU A C 1
ATOM 2495 O O . LEU A 1 325 ? 48.969 -4.646 -16.287 1.00 54.00 325 LEU A O 1
ATOM 2499 N N . GLU A 1 326 ? 50.940 -5.632 -16.735 1.00 51.19 326 GLU A N 1
ATOM 2500 C CA . GLU A 1 326 ? 50.633 -6.881 -16.036 1.00 51.19 326 GLU A CA 1
ATOM 2501 C C . GLU A 1 326 ? 50.646 -6.653 -14.519 1.00 51.19 326 GLU A C 1
ATOM 2503 O O . GLU A 1 326 ? 51.404 -5.841 -13.983 1.00 51.19 326 GLU A O 1
ATOM 2508 N N . GLU A 1 327 ? 49.743 -7.374 -13.859 1.00 51.62 327 GLU A N 1
ATOM 2509 C CA . GLU A 1 327 ? 49.406 -7.330 -12.441 1.00 51.62 327 GLU A CA 1
ATOM 2510 C C . GLU A 1 327 ? 50.635 -7.325 -11.519 1.00 51.62 327 GLU A C 1
ATOM 2512 O O . GLU A 1 327 ? 51.357 -8.311 -11.390 1.00 51.62 327 GLU A O 1
ATOM 2517 N N . ALA A 1 328 ? 50.807 -6.230 -10.780 1.00 44.66 328 ALA A N 1
ATOM 2518 C CA . ALA A 1 328 ? 51.587 -6.201 -9.549 1.00 44.66 328 ALA A CA 1
ATOM 2519 C C . ALA A 1 328 ? 50.645 -5.895 -8.375 1.00 44.66 328 ALA A C 1
ATOM 2521 O O . ALA A 1 328 ? 50.675 -4.805 -7.810 1.00 44.66 328 ALA A O 1
ATOM 2522 N N . ALA A 1 329 ? 49.764 -6.845 -8.056 1.00 43.03 329 ALA A N 1
ATOM 2523 C CA . ALA A 1 329 ? 49.026 -6.879 -6.794 1.00 43.03 329 ALA A CA 1
ATOM 2524 C C . ALA A 1 329 ? 48.536 -8.311 -6.506 1.00 43.03 329 ALA A C 1
ATOM 2526 O O . ALA A 1 329 ? 47.357 -8.617 -6.662 1.00 43.03 329 ALA A O 1
ATOM 2527 N N . ASN A 1 330 ? 49.475 -9.173 -6.106 1.00 39.84 330 ASN A N 1
ATOM 2528 C CA . ASN A 1 330 ? 49.218 -10.288 -5.191 1.00 39.84 330 ASN A CA 1
ATOM 2529 C C . ASN A 1 330 ? 49.731 -9.878 -3.809 1.00 39.84 330 ASN A C 1
ATOM 2531 O O . ASN A 1 330 ? 50.830 -9.275 -3.773 1.00 39.84 330 ASN A O 1
#

pLDDT: mean 77.74, std 25.79, range [29.08, 98.62]

Radius of gyration: 58.25 Å; chains: 1; bounding box: 116×50×190 Å

Sequence (330 aa):
MWKLPNCNADLRPICLFHTAAVINRAFKPIPFPVPPSSSKKAGKLPSRTFQKGVPRPLPTAAQMAAPAPAAGSDTPKQLLSIIRDFASEKSHGERRLCDLRRRLADVRAAADAAAAELDAAKRAREAAEQELRGSQAQAAIAAATIQALEATISRLQEEFSKVGTDLDALKSKGDSERDDFISQMHEMNAKIRQFQQMVSLELAEYNHSGLQSTEGQHVKDKTETEESEGILKDLIDKVSSIDAEVQLLEGEYKKDLLDHDKVRQELANIQAKRALMEAVMEESKQLKEIGGRAAELAKVHASLVEELQRQYTCPGCGVNNMPVLEEAAN